Protein AF-A0A258SN80-F1 (afdb_monomer_lite)

Structure (mmCIF, N/CA/C/O backbone):
data_AF-A0A258SN80-F1
#
_entry.id   AF-A0A258SN80-F1
#
loop_
_atom_site.group_PDB
_atom_site.id
_atom_site.type_symbol
_atom_site.label_atom_id
_atom_site.label_alt_id
_atom_site.label_comp_id
_atom_site.label_asym_id
_atom_site.label_entity_id
_atom_site.label_seq_id
_atom_site.pdbx_PDB_ins_code
_atom_site.Cartn_x
_atom_site.Cartn_y
_atom_site.Cartn_z
_atom_site.occupancy
_atom_site.B_iso_or_equiv
_atom_site.auth_seq_id
_atom_site.auth_comp_id
_atom_site.auth_asym_id
_atom_site.auth_atom_id
_atom_site.pdbx_PDB_model_num
ATOM 1 N N . MET A 1 1 ? -8.797 -18.864 33.204 1.00 44.44 1 MET A N 1
ATOM 2 C CA . MET A 1 1 ? -9.137 -18.358 31.858 1.00 44.44 1 MET A CA 1
ATOM 3 C C . MET A 1 1 ? -8.231 -19.082 30.886 1.00 44.44 1 MET A C 1
ATOM 5 O O . MET A 1 1 ? -7.063 -18.730 30.786 1.00 44.44 1 MET A O 1
ATOM 9 N N . ASP A 1 2 ? -8.733 -20.135 30.249 1.00 53.12 2 ASP A N 1
ATOM 10 C CA . ASP A 1 2 ? -7.889 -21.013 29.437 1.00 53.12 2 ASP A CA 1
ATOM 11 C C . ASP A 1 2 ? -7.677 -20.379 28.066 1.00 53.12 2 ASP A C 1
ATOM 13 O O . ASP A 1 2 ? -8.499 -20.482 27.151 1.00 53.12 2 ASP A O 1
ATOM 17 N N . PHE A 1 3 ? -6.572 -19.651 27.946 1.00 57.41 3 PHE A N 1
ATOM 18 C CA . PHE A 1 3 ? -6.143 -19.055 26.694 1.00 57.41 3 PHE A CA 1
ATOM 19 C C . PHE A 1 3 ? -5.568 -20.161 25.802 1.00 57.41 3 PHE A C 1
ATOM 21 O O . PHE A 1 3 ? -4.371 -20.430 25.792 1.00 57.41 3 PHE A O 1
ATOM 28 N N . SER A 1 4 ? -6.434 -20.871 25.078 1.00 77.06 4 SER A N 1
ATOM 29 C CA . SER A 1 4 ? -5.971 -21.909 24.158 1.00 77.06 4 SER A CA 1
ATOM 30 C C . SER A 1 4 ? -5.509 -21.251 22.851 1.00 77.06 4 SER A C 1
ATOM 32 O O . SER A 1 4 ? -6.316 -20.671 22.115 1.00 77.06 4 SER A O 1
ATOM 34 N N . ILE A 1 5 ? -4.217 -21.371 22.551 1.00 76.31 5 ILE A N 1
ATOM 35 C CA . ILE A 1 5 ? -3.583 -20.903 21.307 1.00 76.31 5 ILE A CA 1
ATOM 36 C C . ILE A 1 5 ? -4.343 -21.423 20.074 1.00 76.31 5 ILE A C 1
ATOM 38 O O . ILE A 1 5 ? -4.581 -20.680 19.126 1.00 76.31 5 ILE A O 1
ATOM 42 N N . LEU A 1 6 ? -4.839 -22.663 20.126 1.00 77.00 6 LEU A N 1
ATOM 43 C CA . LEU A 1 6 ? -5.668 -23.276 19.082 1.00 77.00 6 LEU A CA 1
ATOM 44 C C . LEU A 1 6 ? -6.980 -22.526 18.816 1.00 77.00 6 LEU A C 1
ATOM 46 O O . LEU A 1 6 ? -7.372 -22.356 17.666 1.00 77.00 6 LEU A O 1
ATOM 50 N N . ARG A 1 7 ? -7.652 -22.038 19.860 1.00 68.44 7 ARG A N 1
ATOM 51 C CA . ARG A 1 7 ? -8.904 -21.274 19.738 1.00 68.44 7 ARG A CA 1
ATOM 52 C C . ARG A 1 7 ? -8.652 -19.857 19.212 1.00 68.44 7 ARG A C 1
ATOM 54 O O . ARG A 1 7 ? -9.479 -19.354 18.458 1.00 68.44 7 ARG A O 1
ATOM 61 N N . ALA A 1 8 ? -7.499 -19.258 19.524 1.00 67.44 8 ALA A N 1
ATOM 62 C CA . ALA A 1 8 ? -7.056 -17.997 18.924 1.00 67.44 8 ALA A CA 1
ATOM 63 C C . ALA A 1 8 ? -6.710 -18.165 17.429 1.00 67.44 8 ALA A C 1
ATOM 65 O O . ALA A 1 8 ? -7.178 -17.387 16.601 1.00 67.44 8 ALA A O 1
ATOM 66 N N . ILE A 1 9 ? -5.988 -19.230 17.060 1.00 73.00 9 ILE A N 1
ATOM 67 C CA . ILE A 1 9 ? -5.669 -19.565 15.660 1.00 73.00 9 ILE A CA 1
ATOM 68 C C . ILE A 1 9 ? -6.944 -19.877 14.861 1.00 73.00 9 ILE A C 1
ATOM 70 O O . ILE A 1 9 ? -7.121 -19.367 13.756 1.00 73.00 9 ILE A O 1
ATOM 74 N N . ALA A 1 10 ? -7.875 -20.649 15.427 1.00 73.00 10 ALA A N 1
ATOM 75 C CA . ALA A 1 10 ? -9.167 -20.940 14.805 1.00 73.00 10 ALA A CA 1
ATOM 76 C C . ALA A 1 10 ? -10.039 -19.680 14.625 1.00 73.00 10 ALA A C 1
ATOM 78 O O . ALA A 1 10 ? -10.808 -19.596 13.669 1.00 73.00 10 ALA A O 1
ATOM 79 N N . MET A 1 11 ? -9.904 -18.687 15.512 1.00 60.81 11 MET A N 1
ATOM 80 C CA . MET A 1 11 ? -10.542 -17.372 15.375 1.00 60.81 11 MET A CA 1
ATOM 81 C C . MET A 1 11 ? -9.927 -16.546 14.239 1.00 60.81 11 MET A C 1
ATOM 83 O O . MET A 1 11 ? -10.668 -15.996 13.428 1.00 60.81 11 MET A O 1
ATOM 87 N N . VAL A 1 12 ? -8.596 -16.506 14.120 1.00 64.44 12 VAL A N 1
ATOM 88 C CA . VAL A 1 12 ? -7.904 -15.820 13.010 1.00 64.44 12 VAL A CA 1
ATOM 89 C C . VAL A 1 12 ? -8.247 -16.467 11.664 1.00 64.44 12 VAL A C 1
ATOM 91 O O . VAL A 1 12 ? -8.517 -15.775 10.687 1.00 64.44 12 VAL A O 1
ATOM 94 N N . LEU A 1 13 ? -8.346 -17.798 11.620 1.00 66.31 13 LEU A N 1
ATOM 95 C CA . LEU A 1 13 ? -8.818 -18.525 10.439 1.00 66.31 13 LEU A CA 1
ATOM 96 C C . LEU A 1 13 ? -10.283 -18.234 10.105 1.00 66.31 13 LEU A C 1
ATOM 98 O O . LEU A 1 13 ? -10.692 -18.448 8.974 1.00 66.31 13 LEU A O 1
ATOM 102 N N . ARG A 1 14 ? -11.091 -17.726 11.039 1.00 68.75 14 ARG A N 1
ATOM 103 C CA . ARG A 1 14 ? -12.511 -17.424 10.810 1.00 68.75 14 ARG A CA 1
ATOM 104 C C . ARG A 1 14 ? -12.735 -16.111 10.050 1.00 68.75 14 ARG A C 1
ATOM 106 O O . ARG A 1 14 ? -13.808 -15.945 9.470 1.00 68.75 14 ARG A O 1
ATOM 113 N N . THR A 1 15 ? -11.730 -15.232 9.987 1.00 69.06 15 THR A N 1
ATOM 114 C CA . THR A 1 15 ? -11.707 -14.009 9.157 1.00 69.06 15 THR A CA 1
ATOM 115 C C . THR A 1 15 ? -10.895 -14.185 7.863 1.00 69.06 15 THR A C 1
ATOM 117 O O . THR A 1 15 ? -10.567 -13.208 7.181 1.00 69.06 15 THR A O 1
ATOM 120 N N . TRP A 1 16 ? -10.648 -15.441 7.458 1.00 76.69 16 TRP A N 1
ATOM 121 C CA . TRP A 1 16 ? -10.005 -15.803 6.188 1.00 76.69 16 TRP A CA 1
ATOM 122 C C . TRP A 1 16 ? -10.539 -15.090 4.930 1.00 76.69 16 TRP A C 1
ATOM 124 O O . TRP A 1 16 ? -9.717 -14.845 4.044 1.00 76.69 16 TRP A O 1
ATOM 134 N N . PRO A 1 17 ? -11.828 -14.691 4.799 1.00 80.75 17 PRO A N 1
ATOM 135 C CA . PRO A 1 17 ? -12.295 -14.031 3.580 1.00 80.75 17 PRO A CA 1
ATOM 136 C C . PRO A 1 17 ? -11.594 -12.687 3.342 1.00 80.75 17 PRO A C 1
ATOM 138 O O . PRO A 1 17 ? -11.243 -12.364 2.210 1.00 80.75 17 PRO A O 1
ATOM 141 N N . PHE A 1 18 ? -11.306 -11.927 4.404 1.00 79.06 18 PHE A N 1
ATOM 142 C CA . PHE A 1 18 ? -10.562 -10.668 4.295 1.00 79.06 18 PHE A CA 1
ATOM 143 C C . PHE A 1 18 ? -9.082 -10.896 3.971 1.00 79.06 18 PHE A C 1
ATOM 145 O O . PHE A 1 18 ? -8.482 -10.112 3.230 1.00 79.06 18 PHE A O 1
ATOM 152 N N . LEU A 1 19 ? -8.494 -11.984 4.481 1.00 82.75 19 LEU A N 1
ATOM 153 C CA . LEU A 1 19 ? -7.139 -12.388 4.108 1.00 82.75 19 LEU A CA 1
ATOM 154 C C . LEU A 1 19 ? -7.070 -12.745 2.618 1.00 82.75 19 LEU A C 1
ATOM 156 O O . LEU A 1 19 ? -6.158 -12.291 1.927 1.00 82.75 19 LEU A O 1
ATOM 160 N N . LEU A 1 20 ? -8.059 -13.481 2.103 1.00 86.69 20 LEU A N 1
ATOM 161 C CA . LEU A 1 20 ? -8.144 -13.798 0.680 1.00 86.69 20 LEU A CA 1
ATOM 162 C C . LEU A 1 20 ? -8.352 -12.570 -0.193 1.00 86.69 20 LEU A C 1
ATOM 164 O O . LEU A 1 20 ? -7.706 -12.479 -1.227 1.00 86.69 20 LEU A O 1
ATOM 168 N N . LEU A 1 21 ? -9.188 -11.610 0.209 1.00 87.62 21 LEU A N 1
ATOM 169 C CA . LEU A 1 21 ? -9.320 -10.353 -0.535 1.00 87.62 21 LEU A CA 1
ATOM 170 C C . LEU A 1 21 ? -7.987 -9.614 -0.639 1.00 87.62 21 LEU A C 1
ATOM 172 O O . LEU A 1 21 ? -7.630 -9.112 -1.704 1.00 87.62 21 LEU A O 1
ATOM 176 N N . ARG A 1 22 ? -7.219 -9.578 0.453 1.00 88.69 22 ARG A N 1
ATOM 177 C CA . ARG A 1 22 ? -5.891 -8.959 0.456 1.00 88.69 22 ARG A CA 1
ATOM 178 C C . ARG A 1 22 ? -4.902 -9.723 -0.428 1.00 88.69 22 ARG A C 1
ATOM 180 O O . ARG A 1 22 ? -4.103 -9.097 -1.127 1.00 88.69 22 ARG A O 1
ATOM 187 N N . LEU A 1 23 ? -4.956 -11.054 -0.414 1.00 90.69 23 LEU A N 1
ATOM 188 C CA . LEU A 1 23 ? -4.144 -11.905 -1.286 1.00 90.69 23 LEU A CA 1
ATOM 189 C C . LEU A 1 23 ? -4.520 -11.719 -2.759 1.00 90.69 23 LEU A C 1
ATOM 191 O O . LEU A 1 23 ? -3.634 -11.515 -3.580 1.00 90.69 23 LEU A O 1
ATOM 195 N N . ALA A 1 24 ? -5.812 -11.698 -3.083 1.00 92.19 24 ALA A N 1
ATOM 196 C CA . ALA A 1 24 ? -6.321 -11.462 -4.429 1.00 92.19 24 ALA A CA 1
ATOM 197 C C . ALA A 1 24 ? -5.900 -10.085 -4.957 1.00 92.19 24 ALA A C 1
ATOM 199 O O . ALA A 1 24 ? -5.413 -9.984 -6.079 1.00 92.19 24 ALA A O 1
ATOM 200 N N . LEU A 1 25 ? -5.997 -9.036 -4.131 1.00 92.81 25 LEU A N 1
ATOM 201 C CA . LEU A 1 25 ? -5.497 -7.706 -4.483 1.00 92.81 25 LEU A CA 1
ATOM 202 C C . LEU A 1 25 ? -3.985 -7.724 -4.753 1.00 92.81 25 LEU A C 1
ATOM 204 O O . LEU A 1 25 ? -3.517 -7.126 -5.715 1.00 92.81 25 LEU A O 1
ATOM 208 N N . SER A 1 26 ? -3.217 -8.438 -3.929 1.00 90.88 26 SER A N 1
ATOM 209 C CA . SER A 1 26 ? -1.764 -8.550 -4.109 1.00 90.88 26 SER A CA 1
ATOM 210 C C . SER A 1 26 ? -1.405 -9.326 -5.382 1.00 90.88 26 SER A C 1
ATOM 212 O O . SER A 1 26 ? -0.495 -8.929 -6.107 1.00 90.88 26 SER A O 1
ATOM 214 N N . ALA A 1 27 ? -2.155 -10.383 -5.698 1.00 94.69 27 ALA A N 1
ATOM 215 C CA . ALA A 1 27 ? -2.013 -11.129 -6.942 1.00 94.69 27 ALA A CA 1
ATOM 216 C C . ALA A 1 27 ? -2.377 -10.269 -8.162 1.00 94.69 27 ALA A C 1
ATOM 218 O O . ALA A 1 27 ? -1.649 -10.273 -9.149 1.00 94.69 27 ALA A O 1
ATOM 219 N N . MET A 1 28 ? -3.445 -9.473 -8.079 1.00 94.69 28 MET A N 1
ATOM 220 C CA . MET A 1 28 ? -3.846 -8.539 -9.136 1.00 94.69 28 MET A CA 1
ATOM 221 C C . MET A 1 28 ? -2.751 -7.507 -9.429 1.00 94.69 28 MET A C 1
ATOM 223 O O . MET A 1 28 ? -2.437 -7.263 -10.593 1.00 94.69 28 MET A O 1
ATOM 227 N N . VAL A 1 29 ? -2.127 -6.949 -8.387 1.00 94.94 29 VAL A N 1
ATOM 228 C CA . VAL A 1 29 ? -0.982 -6.038 -8.538 1.00 94.94 29 VAL A CA 1
ATOM 229 C C . VAL A 1 29 ? 0.142 -6.741 -9.303 1.00 94.94 29 VAL A C 1
ATOM 231 O O . VAL A 1 29 ? 0.641 -6.209 -10.290 1.00 94.94 29 VAL A O 1
ATOM 234 N N . MET A 1 30 ? 0.504 -7.963 -8.910 1.00 95.44 30 MET A N 1
ATOM 235 C CA . MET A 1 30 ? 1.549 -8.735 -9.590 1.00 95.44 30 MET A CA 1
ATOM 236 C C . MET A 1 30 ? 1.223 -8.987 -11.072 1.00 95.44 30 MET A C 1
ATOM 238 O O . MET A 1 30 ? 2.062 -8.736 -11.935 1.00 95.44 30 MET A O 1
ATOM 242 N N . VAL A 1 31 ? -0.002 -9.424 -11.379 1.00 97.31 31 VAL A N 1
ATOM 243 C CA . VAL A 1 31 ? -0.456 -9.667 -12.759 1.00 97.31 31 VAL A CA 1
ATOM 244 C C . VAL A 1 31 ? -0.399 -8.387 -13.591 1.00 97.31 31 VAL A C 1
ATOM 246 O O . VAL A 1 31 ? 0.046 -8.419 -14.735 1.00 97.31 31 VAL A O 1
ATOM 249 N N . SER A 1 32 ? -0.786 -7.245 -13.021 1.00 96.75 32 SER A N 1
ATOM 250 C CA . SER A 1 32 ? -0.741 -5.969 -13.737 1.00 96.75 32 SER A CA 1
ATOM 251 C C . SER A 1 32 ? 0.681 -5.521 -14.088 1.00 96.75 32 SER A C 1
ATOM 253 O O . SER A 1 32 ? 0.882 -4.949 -15.155 1.00 96.75 32 SER A O 1
ATOM 255 N N . TYR A 1 33 ? 1.679 -5.829 -13.249 1.00 97.06 33 TYR A N 1
ATOM 256 C CA . TYR A 1 33 ? 3.084 -5.568 -13.570 1.00 97.06 33 TYR A CA 1
ATOM 257 C C . TYR A 1 33 ? 3.562 -6.430 -14.732 1.00 97.06 33 TYR A C 1
ATOM 259 O O . TYR A 1 33 ? 4.171 -5.906 -15.662 1.00 97.06 33 TYR A O 1
ATOM 267 N N . ALA A 1 34 ? 3.251 -7.729 -14.708 1.00 97.38 34 ALA A N 1
ATOM 268 C CA . ALA A 1 34 ? 3.578 -8.626 -15.812 1.00 97.38 34 ALA A CA 1
ATOM 269 C C . ALA A 1 34 ? 2.922 -8.159 -17.120 1.00 97.38 34 ALA A C 1
ATOM 271 O O . ALA A 1 34 ? 3.573 -8.130 -18.162 1.00 97.38 34 ALA A O 1
ATOM 272 N N . PHE A 1 35 ? 1.661 -7.724 -17.044 1.00 97.94 35 PHE A N 1
ATOM 273 C CA . PHE A 1 35 ? 0.941 -7.160 -18.179 1.00 97.94 35 PHE A CA 1
ATOM 274 C C . PHE A 1 35 ? 1.614 -5.891 -18.709 1.00 97.94 35 PHE A C 1
ATOM 276 O O . PHE A 1 35 ? 1.950 -5.850 -19.886 1.00 97.94 35 PHE A O 1
ATOM 283 N N . GLY A 1 36 ? 1.881 -4.895 -17.856 1.00 97.94 36 GLY A N 1
ATOM 284 C CA . GLY A 1 36 ? 2.499 -3.635 -18.278 1.00 97.94 36 GLY A CA 1
ATOM 285 C C . GLY A 1 36 ? 3.881 -3.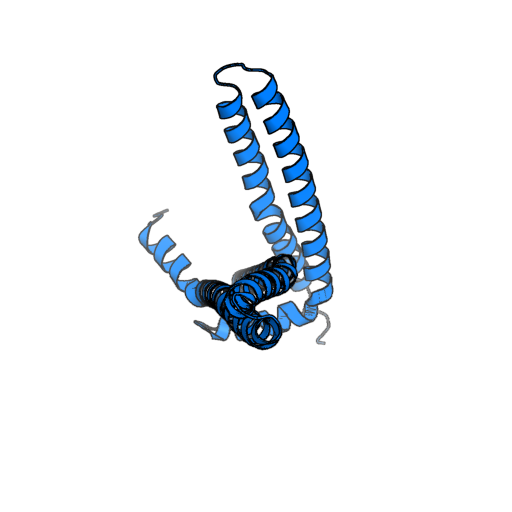819 -18.893 1.00 97.94 36 GLY A C 1
ATOM 286 O O . GLY A 1 36 ? 4.159 -3.248 -19.947 1.00 97.94 36 GLY A O 1
ATOM 287 N N . ILE A 1 37 ? 4.722 -4.659 -18.282 1.00 98.06 37 ILE A N 1
ATOM 288 C CA . ILE A 1 37 ? 6.033 -5.025 -18.836 1.00 98.06 37 ILE A CA 1
ATOM 289 C C . ILE A 1 37 ? 5.858 -5.693 -20.200 1.00 98.06 37 ILE A C 1
ATOM 291 O O . ILE A 1 37 ? 6.507 -5.284 -21.156 1.00 98.06 37 ILE A O 1
ATOM 295 N N . GLY A 1 38 ? 4.975 -6.691 -20.307 1.00 97.56 38 GLY A N 1
ATOM 296 C CA . GLY A 1 38 ? 4.761 -7.442 -21.543 1.00 97.56 38 GLY A CA 1
ATOM 297 C C . GLY A 1 38 ? 4.236 -6.574 -22.685 1.00 97.56 38 GLY A C 1
ATOM 298 O O . GLY A 1 38 ? 4.800 -6.583 -23.778 1.00 97.56 38 GLY A O 1
ATOM 299 N N . THR A 1 39 ? 3.198 -5.771 -22.436 1.00 97.88 39 THR A N 1
ATOM 300 C CA . THR A 1 39 ? 2.648 -4.855 -23.446 1.00 97.88 39 THR A CA 1
ATOM 301 C C . THR A 1 39 ? 3.634 -3.756 -23.811 1.00 97.88 39 THR A C 1
ATOM 303 O O . THR A 1 39 ? 3.771 -3.422 -24.984 1.00 97.88 39 THR A O 1
ATOM 306 N N . GLY A 1 40 ? 4.350 -3.214 -22.822 1.00 97.94 40 GLY A N 1
ATOM 307 C CA . GLY A 1 40 ? 5.374 -2.203 -23.045 1.00 97.94 40 GLY A CA 1
ATOM 308 C C . GLY A 1 40 ? 6.510 -2.742 -23.909 1.00 97.94 40 GLY A C 1
ATOM 309 O O . GLY A 1 40 ? 6.874 -2.113 -24.899 1.00 97.94 40 GLY A O 1
ATOM 310 N N . ALA A 1 41 ? 7.015 -3.935 -23.590 1.00 97.81 41 ALA A N 1
ATOM 311 C CA . ALA A 1 41 ? 8.050 -4.608 -24.366 1.00 97.81 41 ALA A CA 1
ATOM 312 C C . ALA A 1 41 ? 7.597 -4.882 -25.803 1.00 97.81 41 ALA A C 1
ATOM 314 O O . ALA A 1 41 ? 8.338 -4.597 -26.737 1.00 97.81 41 ALA A O 1
ATOM 315 N N . GLY A 1 42 ? 6.371 -5.383 -25.990 1.00 97.19 42 GLY A N 1
ATOM 316 C CA . GLY A 1 42 ? 5.824 -5.673 -27.317 1.00 97.19 42 GLY A CA 1
ATOM 317 C C . GLY A 1 42 ? 5.690 -4.426 -28.195 1.00 97.19 42 GLY A C 1
ATOM 318 O O . GLY A 1 42 ? 6.108 -4.438 -29.352 1.00 97.19 42 GLY A O 1
ATOM 319 N N . LEU A 1 43 ? 5.169 -3.326 -27.640 1.00 97.12 43 LEU A N 1
ATOM 320 C CA . LEU A 1 43 ? 5.082 -2.048 -28.357 1.00 97.12 43 LEU A CA 1
ATOM 321 C C . LEU A 1 43 ? 6.469 -1.476 -28.663 1.00 97.12 43 LEU A C 1
ATOM 323 O O . LEU A 1 43 ? 6.720 -1.013 -29.774 1.00 97.12 43 LEU A O 1
ATOM 327 N N . GLY A 1 44 ? 7.375 -1.534 -27.688 1.00 96.81 44 GLY A N 1
ATOM 328 C CA . GLY A 1 44 ? 8.746 -1.066 -27.833 1.00 96.81 44 GLY A CA 1
ATOM 329 C C . GLY A 1 44 ? 9.524 -1.837 -28.895 1.00 96.81 44 GLY A C 1
ATOM 330 O O . GLY A 1 44 ? 10.223 -1.223 -29.694 1.00 96.81 44 GLY A O 1
ATOM 331 N N . TRP A 1 45 ? 9.354 -3.159 -28.954 1.00 96.25 45 TRP A N 1
ATOM 332 C CA . TRP A 1 45 ? 9.929 -4.006 -29.998 1.00 96.25 45 TRP A CA 1
ATOM 333 C C . TRP A 1 45 ? 9.430 -3.588 -31.389 1.00 96.25 45 TRP A C 1
ATOM 335 O O . TRP A 1 45 ? 10.235 -3.349 -32.287 1.00 96.25 45 TRP A O 1
ATOM 345 N N . GLY A 1 46 ? 8.112 -3.397 -31.541 1.00 94.69 46 GLY A N 1
ATOM 346 C CA . GLY A 1 46 ? 7.504 -2.997 -32.814 1.00 94.69 46 GLY A CA 1
ATOM 347 C C . GLY A 1 46 ? 7.945 -1.615 -33.310 1.00 94.69 46 GLY A C 1
ATOM 348 O O . GLY A 1 46 ? 8.198 -1.441 -34.498 1.00 94.69 46 GLY A O 1
ATOM 349 N N . ILE A 1 47 ? 8.079 -0.634 -32.411 1.00 94.56 47 ILE A N 1
ATOM 350 C CA . ILE A 1 47 ? 8.591 0.706 -32.756 1.00 94.56 47 ILE A CA 1
ATOM 351 C C . ILE A 1 47 ? 10.101 0.655 -33.029 1.00 94.56 47 ILE A C 1
ATOM 353 O O . ILE A 1 47 ? 10.593 1.302 -33.951 1.00 94.56 47 ILE A O 1
ATOM 357 N N . GLY A 1 48 ? 10.840 -0.124 -32.239 1.00 92.75 48 GLY A N 1
ATOM 358 C CA . GLY A 1 48 ? 12.288 -0.276 -32.342 1.00 92.75 48 GLY A CA 1
ATOM 359 C C . GLY A 1 48 ? 12.755 -0.884 -33.664 1.00 92.75 48 GLY A C 1
ATOM 360 O O . GLY A 1 48 ? 13.803 -0.492 -34.175 1.00 92.75 48 GLY A O 1
ATOM 361 N N . GLY A 1 49 ? 11.951 -1.760 -34.275 1.00 92.81 49 GLY A N 1
ATOM 362 C CA . GLY A 1 49 ? 12.222 -2.335 -35.600 1.00 92.81 49 GLY A CA 1
ATOM 363 C C . GLY A 1 49 ? 12.334 -1.314 -36.739 1.00 92.81 49 GLY A C 1
ATOM 364 O O . GLY A 1 49 ? 12.852 -1.635 -37.805 1.00 92.81 49 GLY A O 1
ATOM 365 N N . LEU A 1 50 ? 11.922 -0.061 -36.514 1.00 92.69 50 LEU A N 1
ATOM 366 C CA . LEU A 1 50 ? 12.123 1.039 -37.461 1.00 92.69 50 LEU A CA 1
ATOM 367 C C . LEU A 1 50 ? 13.583 1.528 -37.522 1.00 92.69 50 LEU A C 1
ATOM 369 O O . LEU A 1 50 ? 13.938 2.239 -38.461 1.00 92.69 50 LEU A O 1
ATOM 373 N N . TRP A 1 51 ? 14.432 1.144 -36.558 1.00 90.06 51 TRP A N 1
ATOM 374 C CA . TRP A 1 51 ? 15.854 1.510 -36.488 1.00 90.06 51 TRP A CA 1
ATOM 375 C C . TRP A 1 51 ? 16.785 0.279 -36.420 1.00 90.06 51 TRP A C 1
ATOM 377 O O . TRP A 1 51 ? 17.326 -0.048 -35.362 1.00 90.06 51 TRP A O 1
ATOM 387 N N . PRO A 1 52 ? 17.021 -0.420 -37.545 1.00 85.88 52 PRO A N 1
ATOM 388 C CA . PRO A 1 52 ? 17.996 -1.510 -37.608 1.00 85.88 52 PRO A CA 1
ATOM 389 C C . PRO A 1 52 ? 19.441 -1.029 -37.353 1.00 85.88 52 PRO A C 1
ATOM 391 O O . PRO A 1 52 ? 19.750 0.134 -37.632 1.00 85.88 52 PRO A O 1
ATOM 394 N N . PRO A 1 53 ? 20.361 -1.906 -36.901 1.00 83.06 53 PRO A N 1
ATOM 395 C CA . PRO A 1 53 ? 20.184 -3.352 -36.705 1.00 83.06 53 PRO A CA 1
ATOM 396 C C . PRO A 1 53 ? 19.660 -3.771 -35.316 1.00 83.06 53 PRO A C 1
ATOM 398 O O . PRO A 1 53 ? 18.971 -4.780 -35.234 1.00 83.06 53 PRO A O 1
ATOM 401 N N . ASP A 1 54 ? 19.904 -2.995 -34.253 1.00 86.88 54 ASP A N 1
ATOM 402 C CA . ASP A 1 54 ? 19.613 -3.409 -32.861 1.00 86.88 54 ASP A CA 1
ATOM 403 C C . ASP A 1 54 ? 18.386 -2.716 -32.231 1.00 86.88 54 ASP A C 1
ATOM 405 O O . ASP A 1 54 ? 18.095 -2.889 -31.040 1.00 86.88 54 ASP A O 1
ATOM 409 N N . GLY A 1 55 ? 17.654 -1.909 -33.005 1.00 90.81 55 GLY A N 1
ATOM 410 C CA . GLY A 1 55 ? 16.555 -1.089 -32.496 1.00 90.81 55 GLY A CA 1
ATOM 411 C C . GLY A 1 55 ? 15.421 -1.893 -31.867 1.00 90.81 55 GLY A C 1
ATOM 412 O O . GLY A 1 55 ? 14.828 -1.432 -30.898 1.00 90.81 55 GLY A O 1
ATOM 413 N N . GLU A 1 56 ? 15.162 -3.114 -32.335 1.00 93.25 56 GLU A N 1
ATOM 414 C CA . GLU A 1 56 ? 14.148 -4.015 -31.772 1.00 93.25 56 GLU A CA 1
ATOM 415 C C . GLU A 1 56 ? 14.407 -4.358 -30.300 1.00 93.25 56 GLU A C 1
ATOM 417 O O . GLU A 1 56 ? 13.518 -4.227 -29.456 1.00 93.25 56 GLU A O 1
ATOM 422 N N . ALA A 1 57 ? 15.632 -4.780 -29.975 1.00 93.81 57 ALA A N 1
ATOM 423 C CA . ALA A 1 57 ? 15.998 -5.190 -28.623 1.00 93.81 57 ALA A CA 1
ATOM 424 C C . ALA A 1 57 ? 16.025 -3.989 -27.667 1.00 93.81 57 ALA A C 1
ATOM 426 O O . ALA A 1 57 ? 15.500 -4.056 -26.552 1.00 93.81 57 ALA A O 1
ATOM 427 N N . ILE A 1 58 ? 16.592 -2.868 -28.123 1.00 94.94 58 ILE A N 1
ATOM 428 C CA . ILE A 1 58 ? 16.648 -1.619 -27.354 1.00 94.94 58 ILE A CA 1
ATOM 429 C C . ILE A 1 58 ? 15.234 -1.068 -27.137 1.00 94.94 58 ILE A C 1
ATOM 431 O O . ILE A 1 58 ? 14.870 -0.697 -26.019 1.00 94.94 58 ILE A O 1
ATOM 435 N N . GLY A 1 59 ? 14.413 -1.064 -28.186 1.00 96.50 59 GLY A N 1
ATOM 436 C CA . GLY A 1 59 ? 13.022 -0.640 -28.142 1.00 96.50 59 GLY A CA 1
ATOM 437 C C . GLY A 1 59 ? 12.207 -1.484 -27.169 1.00 96.50 59 GLY A C 1
ATOM 438 O O . GLY A 1 59 ? 11.513 -0.926 -26.320 1.00 96.50 59 GLY A O 1
ATOM 439 N N . ALA A 1 60 ? 12.344 -2.813 -27.213 1.00 97.06 60 ALA A N 1
ATOM 440 C CA . ALA A 1 60 ? 11.682 -3.720 -26.278 1.00 97.06 60 ALA A CA 1
ATOM 441 C C . ALA A 1 60 ? 12.065 -3.430 -24.820 1.00 97.06 60 ALA A C 1
ATOM 443 O O . ALA A 1 60 ? 11.195 -3.390 -23.951 1.00 97.06 60 ALA A O 1
ATOM 444 N N . LEU A 1 61 ? 13.347 -3.178 -24.541 1.00 97.06 61 LEU A N 1
ATOM 445 C CA . LEU A 1 61 ? 13.820 -2.869 -23.191 1.00 97.06 61 LEU A CA 1
ATOM 446 C C . LEU A 1 61 ? 13.243 -1.545 -22.669 1.00 97.06 61 LEU A C 1
ATOM 448 O O . LEU A 1 61 ? 12.728 -1.487 -21.550 1.00 97.06 61 LEU A O 1
ATOM 452 N N . ILE A 1 62 ? 13.295 -0.487 -23.484 1.00 96.75 62 ILE A N 1
ATOM 453 C CA . ILE A 1 62 ? 12.747 0.829 -23.126 1.00 96.75 62 ILE A CA 1
ATOM 454 C C . ILE A 1 62 ? 11.233 0.734 -22.934 1.00 96.75 62 ILE A C 1
ATOM 456 O O . ILE A 1 62 ? 10.694 1.251 -21.955 1.00 96.75 62 ILE A O 1
ATOM 460 N N . GLY A 1 63 ? 10.548 0.029 -23.833 1.00 97.88 63 GLY A N 1
ATOM 461 C CA . GLY A 1 63 ? 9.117 -0.214 -23.750 1.00 97.88 63 GLY A CA 1
ATOM 462 C C . GLY A 1 63 ? 8.730 -0.983 -22.486 1.00 97.88 63 GLY A C 1
ATOM 463 O O . GLY A 1 63 ? 7.805 -0.578 -21.784 1.00 97.88 63 GLY A O 1
ATOM 464 N N . ALA A 1 64 ? 9.465 -2.044 -22.140 1.00 98.12 64 ALA A N 1
ATOM 465 C CA . ALA A 1 64 ? 9.268 -2.813 -20.911 1.00 98.12 64 ALA A CA 1
ATOM 466 C C . ALA A 1 64 ? 9.414 -1.933 -19.663 1.00 98.12 64 ALA A C 1
ATOM 468 O O . ALA A 1 64 ? 8.580 -1.983 -18.757 1.00 98.12 64 ALA A O 1
ATOM 469 N N . PHE A 1 65 ? 10.453 -1.096 -19.633 1.00 98.25 65 PHE A N 1
ATOM 470 C CA . PHE A 1 65 ? 10.706 -0.172 -18.533 1.00 98.25 65 PHE A CA 1
ATOM 471 C C . PHE A 1 65 ? 9.611 0.895 -18.414 1.00 98.25 65 PHE A C 1
ATOM 473 O O . PHE A 1 65 ? 9.111 1.150 -17.318 1.00 98.25 65 PHE A O 1
ATOM 480 N N . ALA A 1 66 ? 9.175 1.480 -19.532 1.00 97.94 66 ALA A N 1
ATOM 481 C CA . ALA A 1 66 ? 8.070 2.435 -19.555 1.00 97.94 66 ALA A CA 1
ATOM 482 C C . ALA A 1 66 ? 6.746 1.790 -19.100 1.00 97.94 66 ALA A C 1
ATOM 484 O O . ALA A 1 66 ? 5.996 2.375 -18.311 1.00 97.94 66 ALA A O 1
ATOM 485 N N . GLY A 1 67 ? 6.480 0.557 -19.535 1.00 97.69 67 GLY A N 1
ATOM 486 C CA . GLY A 1 67 ? 5.336 -0.247 -19.104 1.00 97.69 67 GLY A CA 1
ATOM 487 C C . GLY A 1 67 ? 5.360 -0.570 -17.607 1.00 97.69 67 GLY A C 1
ATOM 488 O O . GLY A 1 67 ? 4.355 -0.420 -16.916 1.00 97.69 67 GLY A O 1
ATOM 489 N N . PHE A 1 68 ? 6.524 -0.932 -17.065 1.00 97.94 68 PHE A N 1
ATOM 490 C CA . PHE A 1 68 ? 6.705 -1.112 -15.624 1.00 97.94 68 PHE A CA 1
ATOM 491 C C . PHE A 1 68 ? 6.448 0.186 -14.853 1.00 97.94 68 PHE A C 1
ATOM 493 O O . PHE A 1 68 ? 5.661 0.191 -13.909 1.00 97.94 68 PHE A O 1
ATOM 500 N N . CYS A 1 69 ? 7.083 1.289 -15.257 1.00 97.62 69 CYS A N 1
ATOM 501 C CA . CYS A 1 69 ? 6.987 2.577 -14.571 1.00 97.62 69 CYS A CA 1
ATOM 502 C C . CYS A 1 69 ? 5.561 3.140 -14.577 1.00 97.62 69 CYS A C 1
ATOM 504 O O . CYS A 1 69 ? 5.111 3.677 -13.566 1.00 97.62 69 CYS A O 1
ATOM 506 N N . SER A 1 70 ? 4.828 2.989 -15.682 1.00 96.50 70 SER A N 1
ATOM 507 C CA . SER A 1 70 ? 3.428 3.423 -15.774 1.00 96.50 70 SER A CA 1
ATOM 508 C C . SER A 1 70 ? 2.520 2.641 -14.819 1.00 96.50 70 SER A C 1
ATOM 510 O O . SER A 1 70 ? 1.767 3.250 -14.057 1.00 96.50 70 SER A O 1
ATOM 512 N N . ILE A 1 71 ? 2.644 1.311 -14.770 1.00 97.56 71 ILE A N 1
ATOM 513 C CA . ILE A 1 71 ? 1.927 0.479 -13.791 1.00 97.56 71 ILE A CA 1
ATOM 514 C C . ILE A 1 71 ? 2.361 0.809 -12.356 1.00 97.56 71 ILE A C 1
ATOM 516 O O . ILE A 1 71 ? 1.509 0.936 -11.472 1.00 97.56 71 ILE A O 1
ATOM 520 N N . ALA A 1 72 ? 3.661 1.003 -12.116 1.00 96.38 72 ALA A N 1
ATOM 521 C CA . ALA A 1 72 ? 4.199 1.354 -10.805 1.00 96.38 72 ALA A CA 1
ATOM 522 C C . ALA A 1 72 ? 3.618 2.668 -10.279 1.00 96.38 72 ALA A C 1
ATOM 524 O O . ALA A 1 72 ? 3.212 2.734 -9.119 1.00 96.38 72 ALA A O 1
ATOM 525 N N . LEU A 1 73 ? 3.526 3.689 -11.135 1.00 95.56 73 LEU A N 1
ATOM 526 C CA . LEU A 1 73 ? 2.977 4.995 -10.782 1.00 95.56 73 LEU A CA 1
ATOM 527 C C . LEU A 1 73 ? 1.523 4.887 -10.308 1.00 95.56 73 LEU A C 1
ATOM 529 O O . LEU A 1 73 ? 1.163 5.474 -9.288 1.00 95.56 73 LEU A O 1
ATOM 533 N N . VAL A 1 74 ? 0.701 4.104 -11.011 1.00 94.94 74 VAL A N 1
ATOM 534 C CA . VAL A 1 74 ? -0.705 3.884 -10.639 1.00 94.94 74 VAL A CA 1
ATOM 535 C C . VAL A 1 74 ? -0.800 3.119 -9.318 1.00 94.94 74 VAL A C 1
ATOM 537 O O . VAL A 1 74 ? -1.489 3.546 -8.386 1.00 94.94 74 VAL A O 1
ATOM 540 N N . TRP A 1 75 ? -0.087 1.996 -9.198 1.00 95.50 75 TRP A N 1
ATOM 541 C CA . TRP A 1 75 ? -0.195 1.138 -8.019 1.00 95.50 75 TRP A CA 1
ATOM 542 C C . TRP A 1 75 ? 0.460 1.698 -6.766 1.00 95.50 75 TRP A C 1
ATOM 544 O O . TRP A 1 75 ? 0.043 1.305 -5.676 1.00 95.50 75 TRP A O 1
ATOM 554 N N . ALA A 1 76 ? 1.424 2.612 -6.887 1.00 92.06 76 ALA A N 1
ATOM 555 C CA . ALA A 1 76 ? 2.049 3.272 -5.744 1.00 92.06 76 ALA A CA 1
ATOM 556 C C . ALA A 1 76 ? 1.005 3.917 -4.817 1.00 92.06 76 ALA A C 1
ATOM 558 O O . ALA A 1 76 ? 1.095 3.774 -3.600 1.00 92.06 76 ALA A O 1
ATOM 559 N N . TRP A 1 77 ? -0.026 4.542 -5.390 1.00 89.50 77 TRP A N 1
ATOM 560 C CA . TRP A 1 77 ? -1.097 5.197 -4.635 1.00 89.50 77 TRP A CA 1
ATOM 561 C C . TRP A 1 77 ? -2.325 4.299 -4.485 1.00 89.50 77 TRP A C 1
ATOM 563 O O . TRP A 1 77 ? -2.858 4.136 -3.384 1.00 89.50 77 TRP A O 1
ATOM 573 N N . LEU A 1 78 ? -2.747 3.651 -5.578 1.00 93.31 78 LEU A N 1
ATOM 574 C CA . LEU A 1 78 ? -3.976 2.860 -5.600 1.00 93.31 78 LEU A CA 1
ATOM 575 C C . LEU A 1 78 ? -3.917 1.675 -4.631 1.00 93.31 78 LEU A C 1
ATOM 577 O O . LEU A 1 78 ? -4.888 1.401 -3.927 1.00 93.31 78 LEU A O 1
ATOM 581 N N . ARG A 1 79 ? -2.770 0.988 -4.538 1.00 93.81 79 ARG A N 1
ATOM 582 C CA . ARG A 1 79 ? -2.607 -0.156 -3.629 1.00 93.81 79 ARG A CA 1
ATOM 583 C C . ARG A 1 79 ? -2.803 0.256 -2.176 1.00 93.81 79 ARG A C 1
ATOM 585 O O . ARG A 1 79 ? -3.454 -0.466 -1.425 1.00 93.81 79 ARG A O 1
ATOM 592 N N . VAL A 1 80 ? -2.213 1.383 -1.783 1.00 90.06 80 VAL A N 1
ATOM 593 C CA . VAL A 1 80 ? -2.254 1.876 -0.402 1.00 90.06 80 VAL A CA 1
ATOM 594 C C . VAL A 1 80 ? -3.702 2.169 -0.012 1.00 90.06 80 VAL A C 1
ATOM 596 O O . VAL A 1 80 ? -4.173 1.683 1.016 1.00 90.06 80 VAL A O 1
ATOM 599 N N . TYR A 1 81 ? -4.436 2.843 -0.898 1.00 89.62 81 TYR A N 1
ATOM 600 C CA . TYR A 1 81 ? -5.845 3.151 -0.693 1.00 89.62 81 TYR A CA 1
ATOM 601 C C . TYR A 1 81 ? -6.743 1.902 -0.653 1.00 89.62 81 TYR A C 1
ATOM 603 O O . TYR A 1 81 ? -7.536 1.733 0.273 1.00 89.62 81 TYR A O 1
ATOM 611 N N . LEU A 1 82 ? -6.593 0.975 -1.607 1.00 90.38 82 LEU A N 1
ATOM 612 C CA . LEU A 1 82 ? -7.406 -0.247 -1.655 1.00 90.38 82 LEU A CA 1
ATOM 613 C C . LEU A 1 82 ? -7.178 -1.143 -0.432 1.00 90.38 82 LEU A C 1
ATOM 615 O O . LEU A 1 82 ? -8.131 -1.687 0.126 1.00 90.38 82 LEU A O 1
ATOM 619 N N . VAL A 1 83 ? -5.929 -1.281 0.023 1.00 89.31 83 VAL A N 1
ATOM 620 C CA . VAL A 1 83 ? -5.620 -2.032 1.249 1.00 89.31 83 VAL A CA 1
ATOM 621 C C . VAL A 1 83 ? -6.255 -1.369 2.472 1.00 89.31 83 VAL A C 1
ATOM 623 O O . VAL A 1 83 ? -6.732 -2.084 3.357 1.00 89.31 83 VAL A O 1
ATOM 626 N N . TYR A 1 84 ? -6.300 -0.036 2.518 1.00 89.00 84 TYR A N 1
ATOM 627 C CA . TYR A 1 84 ? -6.958 0.700 3.595 1.00 89.00 84 TYR A CA 1
ATOM 628 C C . TYR A 1 84 ? -8.479 0.504 3.589 1.00 89.00 84 TYR A C 1
ATOM 630 O O . TYR A 1 84 ? -9.051 0.167 4.621 1.00 89.00 84 TYR A O 1
ATOM 638 N N . LEU A 1 85 ? -9.136 0.593 2.427 1.00 87.56 85 LEU A N 1
ATOM 639 C CA . LEU A 1 85 ? -10.571 0.305 2.306 1.00 87.56 85 LEU A CA 1
ATOM 640 C C . LEU A 1 85 ? -10.915 -1.116 2.777 1.00 87.56 85 LEU A C 1
ATOM 642 O O . LEU A 1 85 ? -11.892 -1.316 3.499 1.00 87.56 85 LEU A O 1
ATOM 646 N N . LEU A 1 86 ? -10.089 -2.106 2.418 1.00 87.69 86 LEU A N 1
ATOM 647 C CA . LEU A 1 86 ? -10.255 -3.487 2.881 1.00 87.69 86 LEU A CA 1
ATOM 648 C C . LEU A 1 86 ? -10.096 -3.615 4.400 1.00 87.69 86 LEU A C 1
ATOM 650 O O . LEU A 1 86 ? -10.858 -4.347 5.034 1.00 87.69 86 LEU A O 1
ATOM 654 N N . LYS A 1 87 ? -9.117 -2.917 4.991 1.00 86.44 87 LYS A N 1
ATOM 655 C CA . LYS A 1 87 ? -8.960 -2.849 6.450 1.00 86.44 87 LYS A CA 1
ATOM 656 C C . LYS A 1 87 ? -10.192 -2.227 7.100 1.00 86.44 87 LYS A C 1
ATOM 658 O O . LYS A 1 87 ? -10.730 -2.822 8.027 1.00 86.44 87 LYS A O 1
ATOM 663 N N . GLY A 1 88 ? -10.676 -1.101 6.580 1.00 84.81 88 GLY A N 1
ATOM 664 C CA . GLY A 1 88 ? -11.848 -0.425 7.123 1.00 84.81 88 GLY A CA 1
ATOM 665 C C . GLY A 1 88 ? -13.113 -1.279 7.056 1.00 84.81 88 GLY A C 1
ATOM 666 O O . GLY A 1 88 ? -13.854 -1.357 8.032 1.00 84.81 88 GLY A O 1
ATOM 667 N N . GLY A 1 89 ? -13.312 -2.016 5.959 1.00 83.62 89 GLY A N 1
ATOM 668 C CA . GLY A 1 89 ? -14.400 -2.991 5.848 1.00 83.62 89 GLY A CA 1
ATOM 669 C C . GLY A 1 89 ? -14.297 -4.134 6.863 1.00 83.62 89 GLY A C 1
ATOM 670 O O . GLY A 1 89 ? -15.306 -4.543 7.435 1.00 83.62 89 GLY A O 1
ATOM 671 N N . HIS A 1 90 ? -13.085 -4.622 7.138 1.00 84.81 90 HIS A N 1
ATOM 672 C CA . HIS A 1 90 ? -12.863 -5.627 8.180 1.00 84.81 90 HIS A CA 1
ATOM 673 C C . HIS A 1 90 ? -13.167 -5.058 9.575 1.00 84.81 90 HIS A C 1
ATOM 675 O O . HIS A 1 90 ? -13.900 -5.683 10.338 1.00 84.81 90 HIS A O 1
ATOM 681 N N . VAL A 1 91 ? -12.674 -3.858 9.896 1.00 84.44 91 VAL A N 1
ATOM 682 C CA . VAL A 1 91 ? -12.963 -3.180 11.172 1.00 84.44 91 VAL A CA 1
ATOM 683 C C . VAL A 1 91 ? -14.468 -2.975 11.350 1.00 84.44 91 VAL A C 1
ATOM 685 O O . VAL A 1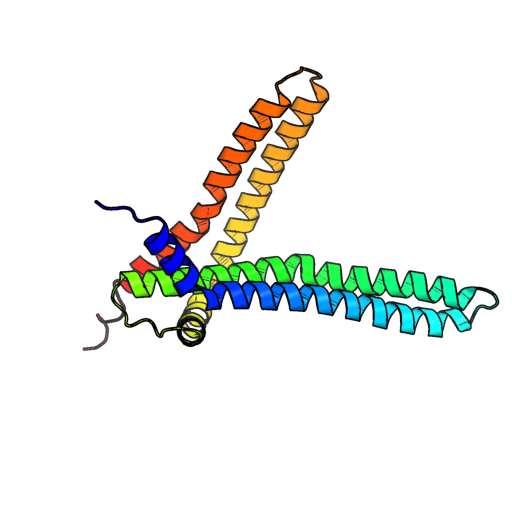 91 ? -15.001 -3.294 12.408 1.00 84.44 91 VAL A O 1
ATOM 688 N N . ALA A 1 92 ? -15.181 -2.549 10.306 1.00 80.12 92 ALA A N 1
ATOM 689 C CA . ALA A 1 92 ? -16.632 -2.393 10.349 1.00 80.12 92 ALA A CA 1
ATOM 690 C C . ALA A 1 92 ? -17.373 -3.708 10.613 1.00 80.12 92 ALA A C 1
ATOM 692 O O . ALA A 1 92 ? -18.286 -3.745 11.437 1.00 80.12 92 ALA A O 1
ATOM 693 N N . ALA A 1 93 ? -16.958 -4.800 9.965 1.00 77.44 93 ALA A N 1
ATOM 694 C CA . ALA A 1 93 ? -17.510 -6.118 10.253 1.00 77.44 93 ALA A CA 1
ATOM 695 C C . ALA A 1 93 ? -17.248 -6.529 11.714 1.00 77.44 93 ALA A C 1
ATOM 697 O O . ALA A 1 93 ? -18.151 -7.039 12.370 1.00 77.44 93 ALA A O 1
ATOM 698 N N . LEU A 1 94 ? -16.049 -6.270 12.247 1.00 78.62 94 LEU A N 1
ATOM 699 C CA . LEU A 1 94 ? -15.711 -6.572 13.642 1.00 78.62 94 LEU A CA 1
ATOM 700 C C . LEU A 1 94 ? -16.551 -5.762 14.636 1.00 78.62 94 LEU A C 1
ATOM 702 O O . LEU A 1 94 ? -17.055 -6.339 15.595 1.00 78.62 94 LEU A O 1
ATOM 706 N N . VAL A 1 95 ? -16.742 -4.461 14.400 1.00 78.44 95 VAL A N 1
ATOM 707 C CA . VAL A 1 95 ? -17.584 -3.601 15.251 1.00 78.44 95 VAL A CA 1
ATOM 708 C C . VAL A 1 95 ? -19.035 -4.078 15.245 1.00 78.44 95 VAL A C 1
ATOM 710 O O . VAL A 1 95 ? -19.607 -4.282 16.309 1.00 78.44 95 VAL A O 1
ATOM 713 N N . ALA A 1 96 ? -19.606 -4.370 14.073 1.00 73.94 96 ALA A N 1
ATOM 714 C CA . ALA A 1 96 ? -20.966 -4.903 13.987 1.00 73.94 96 ALA A CA 1
ATOM 715 C C . ALA A 1 96 ? -21.123 -6.250 14.722 1.00 73.94 96 ALA A C 1
ATOM 717 O O . ALA A 1 96 ? -22.155 -6.504 15.339 1.00 73.94 96 ALA A O 1
ATOM 718 N N . ALA A 1 97 ? -20.092 -7.104 14.696 1.00 73.38 97 ALA A N 1
ATOM 719 C CA . ALA A 1 97 ? -20.063 -8.341 15.479 1.00 73.38 97 ALA A CA 1
ATOM 720 C C . ALA A 1 97 ? -20.101 -8.081 16.988 1.00 73.38 97 ALA A C 1
ATOM 722 O O . ALA A 1 97 ? -20.775 -8.804 17.721 1.00 73.38 97 ALA A O 1
ATOM 723 N N . LEU A 1 98 ? -19.330 -7.086 17.443 1.00 73.81 98 LEU A N 1
ATOM 724 C CA . LEU A 1 98 ? -19.237 -6.698 18.850 1.00 73.81 98 LEU A CA 1
ATOM 725 C C . LEU A 1 98 ? -20.565 -6.135 19.364 1.00 73.81 98 LEU A C 1
ATOM 727 O O . LEU A 1 98 ? -20.931 -6.416 20.501 1.00 73.81 98 LEU A O 1
ATOM 731 N N . ASP A 1 99 ? -21.305 -5.425 18.513 1.00 75.19 99 ASP A N 1
ATOM 732 C CA . ASP A 1 99 ? -22.637 -4.890 18.817 1.00 75.19 99 ASP A CA 1
ATOM 733 C C . ASP A 1 99 ? -23.758 -5.954 18.697 1.00 75.19 99 ASP A C 1
ATOM 735 O O . ASP A 1 99 ? -24.938 -5.650 18.852 1.00 75.19 99 ASP A O 1
ATOM 739 N N . GLY A 1 100 ? -23.411 -7.225 18.448 1.00 66.56 100 GLY A N 1
ATOM 740 C CA . GLY A 1 100 ? -24.352 -8.351 18.450 1.00 66.56 100 GLY A CA 1
ATOM 741 C C . GLY A 1 100 ? -25.098 -8.584 17.133 1.00 66.56 100 GLY A C 1
ATOM 742 O O . GLY A 1 100 ? -26.001 -9.423 17.089 1.00 66.56 100 GLY A O 1
ATOM 743 N N . ALA A 1 101 ? -24.726 -7.899 16.046 1.00 70.12 101 ALA A N 1
ATOM 744 C CA . ALA A 1 101 ? -25.335 -8.136 14.742 1.00 70.12 101 ALA A CA 1
ATOM 745 C C . ALA A 1 101 ? -24.996 -9.552 14.227 1.00 70.12 101 ALA A C 1
ATOM 747 O O . ALA A 1 101 ? -23.857 -10.019 14.374 1.00 70.12 101 ALA A O 1
ATOM 748 N N . PRO A 1 102 ? -25.944 -10.254 13.578 1.00 65.06 102 PRO A N 1
ATOM 749 C CA . PRO A 1 102 ? -25.679 -11.558 12.991 1.00 65.06 102 PRO A CA 1
ATOM 750 C C . PRO A 1 102 ? -24.747 -11.399 11.785 1.00 65.06 102 PRO A C 1
ATOM 752 O O . PRO A 1 102 ? -25.186 -11.167 10.661 1.00 65.06 102 PRO A O 1
ATOM 755 N N . LEU A 1 103 ? -23.437 -11.530 12.009 1.00 65.25 103 LEU A N 1
ATOM 756 C CA . LEU A 1 103 ? -22.473 -11.528 10.917 1.00 65.25 103 LEU A CA 1
ATOM 757 C C . LEU A 1 103 ? -22.663 -12.770 10.035 1.00 65.25 103 LEU A C 1
ATOM 759 O O . LEU A 1 103 ? -22.560 -13.902 10.536 1.00 65.25 103 LEU A O 1
ATOM 763 N N . PRO A 1 104 ? -22.837 -12.596 8.712 1.00 68.38 104 PRO A N 1
ATOM 764 C CA . PRO A 1 104 ? -22.776 -13.710 7.780 1.00 68.38 104 PRO A CA 1
ATOM 765 C C . PRO A 1 104 ? -21.432 -14.441 7.916 1.00 68.38 104 PRO A C 1
ATOM 767 O O . PRO A 1 104 ? -20.395 -13.829 8.171 1.00 68.38 104 PRO A O 1
ATOM 770 N N . ARG A 1 105 ? -21.414 -15.767 7.759 1.00 70.69 105 ARG A N 1
ATOM 771 C CA . ARG A 1 105 ? -20.159 -16.541 7.748 1.00 70.69 105 ARG A CA 1
ATOM 772 C C . ARG A 1 105 ? -19.554 -16.564 6.341 1.00 70.69 105 ARG A C 1
ATOM 774 O O . ARG A 1 105 ? -20.274 -16.513 5.348 1.00 70.69 105 ARG A O 1
ATOM 781 N N . GLY A 1 106 ? -18.227 -16.677 6.257 1.00 76.38 106 GLY A N 1
ATOM 782 C CA . GLY A 1 106 ? -17.513 -16.791 4.979 1.00 76.38 106 GLY A CA 1
ATOM 783 C C . GLY A 1 106 ? -17.578 -15.508 4.141 1.00 76.38 106 GLY A C 1
ATOM 784 O O . GLY A 1 106 ? -17.547 -14.406 4.684 1.00 76.38 106 GLY A O 1
ATOM 785 N N . PHE A 1 107 ? -17.683 -15.638 2.816 1.00 74.38 107 PHE A N 1
ATOM 786 C CA . PHE A 1 107 ? -17.689 -14.497 1.887 1.00 74.38 107 PHE A CA 1
ATOM 787 C C . PHE A 1 107 ? -18.854 -13.511 2.099 1.00 74.38 107 PHE A C 1
ATOM 789 O O . PHE A 1 107 ? -18.747 -12.354 1.695 1.00 74.38 107 PHE A O 1
ATOM 796 N N . GLY A 1 108 ? -19.929 -13.910 2.793 1.00 75.50 108 GLY A N 1
ATOM 797 C CA . GLY A 1 108 ? -21.031 -13.006 3.144 1.00 75.50 108 GLY A CA 1
ATOM 798 C C . GLY A 1 108 ? -20.605 -11.820 4.024 1.00 75.50 108 GLY A C 1
ATOM 799 O O . GLY A 1 108 ? -21.256 -10.780 3.997 1.00 75.50 108 GLY A O 1
ATOM 800 N N . GLN A 1 109 ? -19.481 -11.930 4.747 1.00 73.62 109 GLN A N 1
ATOM 801 C CA . GLN A 1 109 ? -18.903 -10.829 5.535 1.00 73.62 109 GLN A CA 1
ATOM 802 C C . GLN A 1 109 ? -18.513 -9.635 4.661 1.00 73.62 109 GLN A C 1
ATOM 804 O O . GLN A 1 109 ? -18.646 -8.486 5.070 1.00 73.62 109 GLN A O 1
ATOM 809 N N . ILE A 1 110 ? -18.057 -9.909 3.438 1.00 75.69 110 ILE A N 1
ATOM 810 C CA . ILE A 1 110 ? -17.628 -8.890 2.479 1.00 75.69 110 ILE A CA 1
ATOM 811 C C . ILE A 1 110 ? -18.853 -8.168 1.919 1.00 75.69 110 ILE A C 1
ATOM 813 O O . ILE A 1 110 ? -18.862 -6.942 1.836 1.00 75.69 110 ILE A O 1
ATOM 817 N N . GLY A 1 111 ? -19.908 -8.925 1.596 1.00 75.38 111 GLY A N 1
ATOM 818 C CA . GLY A 1 111 ? -21.192 -8.372 1.164 1.00 75.38 111 GLY A CA 1
ATOM 819 C C . GLY A 1 111 ? -21.852 -7.502 2.234 1.00 75.38 111 GLY A C 1
ATOM 820 O O . GLY A 1 111 ? -22.463 -6.496 1.898 1.00 75.38 111 GLY A O 1
ATOM 821 N N . PHE A 1 112 ? -21.672 -7.838 3.513 1.00 75.44 112 PHE A N 1
ATOM 822 C CA . PHE A 1 112 ? -22.125 -7.020 4.639 1.00 75.44 112 PHE A CA 1
ATOM 823 C C . PHE A 1 112 ? -21.274 -5.754 4.842 1.00 75.44 112 PHE A C 1
ATOM 825 O O . PHE A 1 112 ? -21.811 -4.675 5.079 1.00 75.44 112 PHE A O 1
ATOM 832 N N . ALA A 1 113 ? -19.949 -5.860 4.720 1.00 74.56 113 ALA A N 1
ATOM 833 C CA . ALA A 1 113 ? -19.042 -4.731 4.923 1.00 74.56 113 ALA A CA 1
ATOM 834 C C . ALA A 1 113 ? -19.114 -3.688 3.793 1.00 74.56 113 ALA A C 1
ATOM 836 O O . ALA A 1 113 ? -18.913 -2.498 4.033 1.00 74.56 113 ALA A O 1
ATOM 837 N N . LEU A 1 114 ? -19.406 -4.109 2.559 1.00 79.12 114 LEU A N 1
ATOM 838 C CA . LEU A 1 114 ? -19.372 -3.235 1.385 1.00 79.12 114 LEU A CA 1
ATOM 839 C C . LEU A 1 114 ? -20.376 -2.059 1.452 1.00 79.12 114 LEU A C 1
ATOM 841 O O . LEU A 1 114 ? -19.948 -0.929 1.207 1.00 79.12 114 LEU A O 1
ATOM 845 N N . PRO A 1 115 ? -21.666 -2.249 1.802 1.00 80.81 115 PRO A N 1
ATOM 846 C CA . PRO A 1 115 ? -22.606 -1.147 2.009 1.00 80.81 115 PRO A CA 1
ATOM 847 C C . PRO A 1 115 ? -22.161 -0.175 3.100 1.00 80.81 115 PRO A C 1
ATOM 849 O O . PRO A 1 115 ? -22.280 1.033 2.919 1.00 80.81 115 PRO A O 1
ATOM 852 N N . VAL A 1 116 ? -21.597 -0.685 4.199 1.00 76.12 116 VAL A N 1
ATOM 853 C CA . VAL A 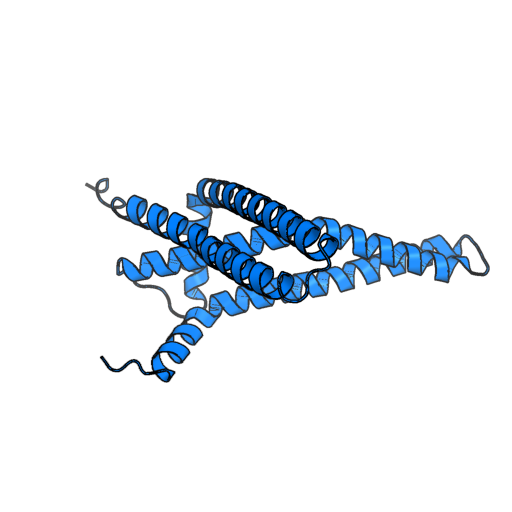1 116 ? -21.127 0.139 5.324 1.00 76.12 116 VAL A CA 1
ATOM 854 C C . VAL A 1 116 ? -19.961 1.029 4.894 1.00 76.12 116 VAL A C 1
ATOM 856 O O . VAL A 1 116 ? -19.981 2.236 5.133 1.00 76.12 116 VAL A O 1
ATOM 859 N N . VAL A 1 117 ? -18.979 0.457 4.188 1.00 80.25 117 VAL A N 1
ATOM 860 C CA . VAL A 1 117 ? -17.843 1.213 3.638 1.00 80.25 117 VAL A CA 1
ATOM 861 C C . VAL A 1 117 ? -18.313 2.254 2.621 1.00 80.25 117 VAL A C 1
ATOM 863 O O . VAL A 1 117 ? -17.803 3.369 2.614 1.00 80.25 117 VAL A O 1
ATOM 866 N N . ARG A 1 118 ? -19.306 1.927 1.784 1.00 83.62 118 ARG A N 1
ATOM 867 C CA . ARG A 1 118 ? -19.879 2.875 0.814 1.00 83.62 118 ARG A CA 1
ATOM 868 C C . ARG A 1 118 ? -20.613 4.030 1.491 1.00 83.62 118 ARG A C 1
ATOM 870 O O . ARG A 1 118 ? -20.394 5.175 1.114 1.00 83.62 118 ARG A O 1
ATOM 877 N N . ALA A 1 119 ? -21.440 3.743 2.493 1.00 83.56 119 ALA A N 1
ATOM 878 C CA . ALA A 1 119 ? -22.190 4.759 3.230 1.00 83.56 119 ALA A CA 1
ATOM 879 C C . ALA A 1 119 ? -21.267 5.752 3.956 1.00 83.56 119 ALA A C 1
ATOM 881 O O . ALA A 1 119 ? -21.611 6.918 4.116 1.00 83.56 119 ALA A O 1
ATOM 882 N N . ARG A 1 120 ? -20.075 5.298 4.360 1.00 79.94 120 ARG A N 1
ATOM 883 C CA . ARG A 1 120 ? -19.085 6.089 5.108 1.00 79.94 120 ARG A CA 1
ATOM 884 C C . ARG A 1 120 ? -17.813 6.360 4.317 1.00 79.94 120 ARG A C 1
ATOM 886 O O . ARG A 1 120 ? -16.754 6.605 4.890 1.00 79.94 120 ARG A O 1
ATOM 893 N N . PHE A 1 121 ? -17.913 6.333 2.992 1.00 83.25 121 PHE A N 1
ATOM 894 C CA . PHE A 1 121 ? -16.765 6.466 2.103 1.00 83.25 121 PHE A CA 1
ATOM 895 C C . PHE A 1 121 ? -15.962 7.745 2.368 1.00 83.25 121 PHE A C 1
ATOM 897 O O . PHE A 1 121 ? -14.731 7.713 2.370 1.00 83.25 121 PHE A O 1
ATOM 904 N N . LEU A 1 122 ? -16.659 8.857 2.628 1.00 83.06 122 LEU A N 1
ATOM 905 C CA . LEU A 1 122 ? -16.038 10.150 2.907 1.00 83.06 122 LEU A CA 1
ATOM 906 C C . LEU A 1 122 ? -15.237 10.124 4.218 1.00 83.06 122 LEU A C 1
ATOM 908 O O . LEU A 1 122 ? -14.085 10.544 4.241 1.00 83.06 122 LEU A O 1
ATOM 912 N N . GLU A 1 123 ? -15.828 9.581 5.284 1.00 82.69 123 GLU A N 1
ATOM 913 C CA . GLU A 1 123 ? -15.199 9.471 6.604 1.00 82.69 123 GLU A CA 1
ATOM 914 C C . GLU A 1 123 ? -13.955 8.574 6.549 1.00 82.69 123 GLU A C 1
ATOM 916 O O . GLU A 1 123 ? -12.874 8.970 6.981 1.00 82.69 123 GLU A O 1
ATOM 921 N N . ILE A 1 124 ? -14.084 7.396 5.933 1.00 82.75 124 ILE A N 1
ATOM 922 C CA . ILE A 1 124 ? -12.979 6.446 5.762 1.00 82.75 124 ILE A CA 1
ATOM 923 C C . ILE A 1 124 ? -11.860 7.071 4.919 1.00 82.75 124 ILE A C 1
ATOM 925 O O . ILE A 1 124 ? -10.684 6.900 5.228 1.00 82.75 124 ILE A O 1
ATOM 929 N N . SER A 1 125 ? -12.200 7.831 3.877 1.00 86.44 125 SER A N 1
ATOM 930 C CA . SER A 1 125 ? -11.202 8.502 3.037 1.00 86.44 125 SER A CA 1
ATOM 931 C C . SER A 1 125 ? -10.500 9.654 3.765 1.00 86.44 125 SER A C 1
ATOM 933 O O . SER A 1 125 ? -9.302 9.847 3.577 1.00 86.44 125 SER A O 1
ATOM 935 N N . ALA A 1 126 ? -11.196 10.394 4.633 1.00 87.12 126 ALA A N 1
ATOM 936 C CA . ALA A 1 126 ? -10.575 11.423 5.467 1.00 87.12 126 ALA A CA 1
ATOM 937 C C . ALA A 1 126 ? -9.609 10.811 6.497 1.00 87.12 126 ALA A C 1
ATOM 939 O O . ALA A 1 126 ? -8.476 11.276 6.637 1.00 87.12 126 ALA A O 1
ATOM 940 N N . LEU A 1 127 ? -10.023 9.726 7.162 1.00 87.12 127 LEU A N 1
ATOM 941 C CA . LEU A 1 127 ? -9.171 8.976 8.091 1.00 87.12 127 LEU A CA 1
ATOM 942 C C . LEU A 1 127 ? -7.952 8.371 7.388 1.00 87.12 127 LEU A C 1
ATOM 944 O O . LEU A 1 127 ? -6.860 8.393 7.948 1.00 87.12 127 LEU A O 1
ATOM 948 N N . PHE A 1 128 ? -8.105 7.912 6.143 1.00 88.94 128 PHE A N 1
ATOM 949 C CA . PHE A 1 128 ? -6.988 7.447 5.321 1.00 88.94 128 PHE A CA 1
ATOM 950 C C . PHE A 1 128 ? -5.939 8.539 5.084 1.00 88.94 128 PHE A C 1
ATOM 952 O O . PHE A 1 128 ? -4.741 8.300 5.228 1.00 88.94 128 PHE A O 1
ATOM 959 N N . VAL A 1 129 ? -6.379 9.746 4.720 1.00 90.31 129 VAL A N 1
ATOM 960 C CA . VAL A 1 129 ? -5.463 10.872 4.498 1.00 90.31 129 VAL A CA 1
ATOM 961 C C . VAL A 1 129 ? -4.721 11.211 5.788 1.00 90.31 129 VAL A C 1
ATOM 963 O O . VAL A 1 129 ? -3.500 11.359 5.766 1.00 90.31 129 VAL A O 1
ATOM 966 N N . LEU A 1 130 ? -5.434 11.276 6.915 1.00 90.31 130 LEU A N 1
ATOM 967 C CA . LEU A 1 130 ? -4.826 11.512 8.223 1.00 90.31 130 LEU A CA 1
ATOM 968 C C . LEU A 1 130 ? -3.795 10.429 8.576 1.00 90.31 130 LEU A C 1
ATOM 970 O O . LEU A 1 130 ? -2.681 10.749 8.985 1.00 90.31 130 LEU A O 1
ATOM 974 N N . ASP A 1 131 ? -4.140 9.162 8.366 1.00 89.50 131 ASP A N 1
ATOM 975 C CA . ASP A 1 131 ? -3.250 8.025 8.590 1.00 89.50 131 ASP A CA 1
ATOM 976 C C . ASP A 1 131 ? -1.966 8.128 7.750 1.00 89.50 131 ASP A C 1
ATOM 978 O O . ASP A 1 131 ? -0.854 7.971 8.264 1.00 89.50 131 ASP A O 1
ATOM 982 N N . GLN A 1 132 ? -2.090 8.481 6.469 1.00 91.06 132 GLN A N 1
ATOM 983 C CA . GLN A 1 132 ? -0.940 8.639 5.585 1.00 91.06 132 GLN A CA 1
ATOM 984 C C . GLN A 1 132 ? -0.048 9.823 5.996 1.00 91.06 132 GLN A C 1
ATOM 986 O O . GLN A 1 132 ? 1.178 9.719 5.908 1.00 91.06 132 GLN A O 1
ATOM 991 N N . LEU A 1 133 ? -0.636 10.920 6.486 1.00 92.25 133 LEU A N 1
ATOM 992 C CA . LEU A 1 133 ? 0.109 12.056 7.035 1.00 92.25 133 LEU A CA 1
ATOM 993 C C . LEU A 1 133 ? 0.883 11.661 8.298 1.00 92.25 133 LEU A C 1
ATOM 995 O O . LEU A 1 133 ? 2.068 11.977 8.405 1.00 92.25 133 LEU A O 1
ATOM 999 N N . ILE A 1 134 ? 0.257 10.921 9.218 1.00 90.38 134 ILE A N 1
ATOM 1000 C CA . ILE A 1 134 ? 0.910 10.431 10.441 1.00 90.38 134 ILE A CA 1
ATOM 1001 C C . ILE A 1 134 ? 2.056 9.481 10.082 1.00 90.38 134 ILE A C 1
ATOM 1003 O O . ILE A 1 134 ? 3.175 9.660 10.561 1.00 90.38 134 ILE A O 1
ATOM 1007 N N . LYS A 1 135 ? 1.822 8.507 9.196 1.00 89.19 135 LYS A N 1
ATOM 1008 C CA . LYS A 1 135 ? 2.857 7.568 8.732 1.00 89.19 135 LYS A CA 1
ATOM 1009 C C . LYS A 1 135 ? 4.005 8.281 8.022 1.00 89.19 135 LYS A C 1
ATOM 1011 O O . LYS A 1 135 ? 5.160 7.912 8.228 1.00 89.19 135 LYS A O 1
ATOM 1016 N N . GLY A 1 136 ? 3.703 9.310 7.232 1.00 90.94 136 GLY A N 1
ATOM 1017 C CA . GLY A 1 136 ? 4.701 10.170 6.601 1.00 90.94 136 GLY A CA 1
ATOM 1018 C C . GLY A 1 136 ? 5.542 10.931 7.626 1.00 90.94 136 GLY A C 1
ATOM 1019 O O . GLY A 1 136 ? 6.768 10.881 7.563 1.00 90.94 136 GLY A O 1
ATOM 1020 N N . ALA A 1 137 ? 4.901 11.569 8.608 1.00 92.50 137 ALA A N 1
ATOM 1021 C CA . ALA A 1 137 ? 5.580 12.307 9.672 1.00 92.50 137 ALA A CA 1
ATOM 1022 C C . ALA A 1 137 ? 6.463 11.392 10.535 1.00 92.50 137 ALA A C 1
ATOM 1024 O O . ALA A 1 137 ? 7.636 11.687 10.753 1.00 92.50 137 ALA A O 1
ATOM 1025 N N . VAL A 1 138 ? 5.937 10.241 10.963 1.00 90.62 138 VAL A N 1
ATOM 1026 C CA . VAL A 1 138 ? 6.694 9.221 11.705 1.00 90.62 138 VAL A CA 1
ATOM 1027 C C . VAL A 1 138 ? 7.872 8.721 10.876 1.00 90.62 138 VAL A C 1
ATOM 1029 O O . VAL A 1 138 ? 8.988 8.641 11.382 1.00 90.62 138 VAL A O 1
ATOM 1032 N N . GLY A 1 139 ? 7.649 8.437 9.591 1.00 90.81 139 GLY A N 1
ATOM 1033 C CA . GLY A 1 139 ? 8.700 8.025 8.667 1.00 90.81 139 GLY A CA 1
ATOM 1034 C C . GLY A 1 139 ? 9.806 9.071 8.532 1.00 90.81 139 GLY A C 1
ATOM 1035 O O . GLY A 1 139 ? 10.981 8.715 8.572 1.00 90.81 139 GLY A O 1
ATOM 1036 N N . ALA A 1 140 ? 9.448 10.354 8.442 1.00 94.06 140 ALA A N 1
ATOM 1037 C CA . ALA A 1 140 ? 10.406 11.454 8.387 1.00 94.06 140 ALA A CA 1
ATOM 1038 C C . ALA A 1 140 ? 11.229 11.563 9.681 1.00 94.06 140 ALA A C 1
ATOM 1040 O O . ALA A 1 140 ? 12.454 11.660 9.620 1.00 94.06 140 ALA A O 1
ATOM 1041 N N . VAL A 1 141 ? 10.583 11.472 10.849 1.00 89.25 141 VAL A N 1
ATOM 1042 C CA . VAL A 1 141 ? 11.272 11.477 12.152 1.00 89.25 141 VAL A CA 1
ATOM 1043 C C . VAL A 1 141 ? 12.242 10.299 12.254 1.00 89.25 141 VAL A C 1
ATOM 1045 O O . VAL A 1 141 ? 13.420 10.489 12.556 1.00 89.25 141 VAL A O 1
ATOM 1048 N N . THR A 1 142 ? 11.783 9.089 11.937 1.00 88.31 142 THR A N 1
ATOM 1049 C CA . THR A 1 1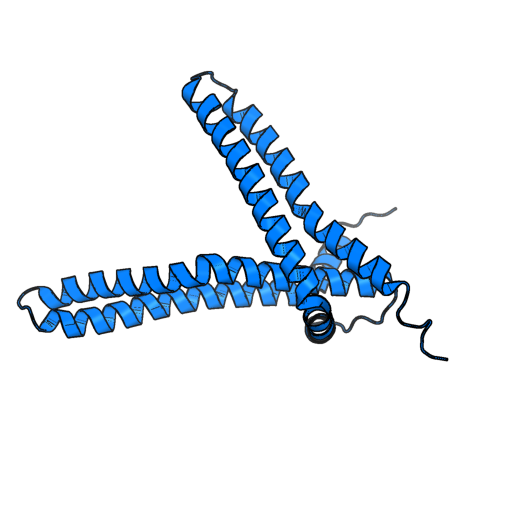42 ? 12.619 7.884 11.936 1.00 88.31 142 THR A CA 1
ATOM 1050 C C . THR A 1 142 ? 13.783 7.992 10.949 1.00 88.31 142 THR A C 1
ATOM 1052 O O . THR A 1 142 ? 14.892 7.567 11.275 1.00 88.31 142 THR A O 1
ATOM 1055 N N . ALA A 1 143 ? 13.575 8.598 9.777 1.00 90.12 143 ALA A N 1
ATOM 1056 C CA . ALA A 1 143 ? 14.638 8.825 8.803 1.00 90.12 143 ALA A CA 1
ATOM 1057 C C . ALA A 1 143 ? 15.720 9.767 9.351 1.00 90.12 143 ALA A C 1
ATOM 1059 O O . ALA A 1 143 ? 16.904 9.452 9.247 1.00 90.12 143 ALA A O 1
ATOM 1060 N N . VAL A 1 144 ? 15.334 10.871 9.998 1.00 90.69 144 VAL A N 1
ATOM 1061 C CA . VAL A 1 144 ? 16.280 11.807 10.631 1.00 90.69 144 VAL A CA 1
ATOM 1062 C C . VAL A 1 144 ? 17.074 11.120 11.742 1.00 90.69 144 VAL A C 1
ATOM 1064 O O . VAL A 1 144 ? 18.299 11.232 11.777 1.00 90.69 144 VAL A O 1
ATOM 1067 N N . VAL A 1 145 ? 16.409 10.348 12.609 1.00 87.44 145 VAL A N 1
ATOM 1068 C CA . VAL A 1 145 ? 17.084 9.549 13.647 1.00 87.44 145 VAL A CA 1
ATOM 1069 C C . VAL A 1 145 ? 18.071 8.557 13.016 1.00 87.44 145 VAL A C 1
ATOM 1071 O O . VAL A 1 145 ? 19.196 8.407 13.497 1.00 87.44 145 VAL A O 1
ATOM 1074 N N . GLY A 1 146 ? 17.689 7.915 11.909 1.00 86.38 146 GLY A N 1
ATOM 1075 C CA . GLY A 1 146 ? 18.563 7.027 11.141 1.00 86.38 146 GLY A CA 1
ATOM 1076 C C . GLY A 1 146 ? 19.804 7.740 10.594 1.00 86.38 146 GLY A C 1
ATOM 1077 O O . GLY A 1 146 ? 20.914 7.231 10.720 1.00 86.38 146 GLY A O 1
ATOM 1078 N N . VAL A 1 147 ? 19.649 8.949 10.050 1.00 88.81 147 VAL A N 1
ATOM 1079 C CA . VAL A 1 147 ? 20.780 9.757 9.565 1.00 88.81 147 VAL A CA 1
ATOM 1080 C C . VAL A 1 147 ? 21.715 10.139 10.713 1.00 88.81 147 VAL A C 1
ATOM 1082 O O . VAL A 1 147 ? 22.918 9.921 10.603 1.00 88.81 147 VAL A O 1
ATOM 1085 N N . ILE A 1 148 ? 21.184 10.651 11.828 1.00 87.44 148 ILE A N 1
ATOM 1086 C CA . ILE A 1 148 ? 21.991 11.071 12.988 1.00 87.44 148 ILE A CA 1
ATOM 1087 C C . ILE A 1 148 ? 22.788 9.891 13.548 1.00 87.44 148 ILE A C 1
ATOM 1089 O O . ILE A 1 148 ? 23.987 10.009 13.798 1.00 87.44 148 ILE A O 1
ATOM 1093 N N . THR A 1 149 ? 22.137 8.739 13.716 1.00 86.38 149 THR A N 1
ATOM 1094 C CA . THR A 1 149 ? 22.801 7.540 14.241 1.00 86.38 149 THR A CA 1
ATOM 1095 C C . THR A 1 149 ? 23.889 7.033 13.300 1.00 86.38 149 THR A C 1
ATOM 1097 O O . THR A 1 149 ? 24.990 6.753 13.771 1.00 86.38 149 THR A O 1
ATOM 1100 N N . ASN A 1 150 ? 23.643 7.012 11.987 1.00 85.75 150 ASN A N 1
ATOM 1101 C CA . ASN A 1 150 ? 24.644 6.615 10.994 1.00 85.75 150 ASN A CA 1
ATOM 1102 C C . ASN A 1 150 ? 25.841 7.578 10.937 1.00 85.75 150 ASN A C 1
ATOM 1104 O O . ASN A 1 150 ? 26.981 7.128 10.871 1.00 85.75 150 ASN A O 1
ATOM 1108 N N . VAL A 1 151 ? 25.602 8.893 10.998 1.00 89.12 151 VAL A N 1
ATOM 1109 C CA . VAL A 1 151 ? 26.671 9.909 10.970 1.00 89.12 151 VAL A CA 1
ATOM 1110 C C . VAL A 1 151 ? 27.495 9.901 12.260 1.00 89.12 151 VAL A C 1
ATOM 1112 O O . VAL A 1 151 ? 28.694 10.158 12.218 1.00 89.12 151 VAL A O 1
ATOM 1115 N N . SER A 1 152 ? 26.886 9.575 13.405 1.00 85.00 152 SER A N 1
ATOM 1116 C CA . SER A 1 152 ? 27.575 9.590 14.703 1.00 85.00 152 SER A CA 1
ATOM 1117 C C . SER A 1 152 ? 28.694 8.549 14.846 1.00 85.00 152 SER A C 1
ATOM 1119 O O . SER A 1 152 ? 29.531 8.690 15.733 1.00 85.00 152 SER A O 1
ATOM 1121 N N . GLY A 1 153 ? 28.716 7.498 14.014 1.00 80.88 153 GLY A N 1
ATOM 1122 C CA . GLY A 1 153 ? 29.752 6.454 14.036 1.00 80.88 153 GLY A CA 1
ATOM 1123 C C . GLY A 1 153 ? 29.839 5.637 15.336 1.00 80.88 153 GLY A C 1
ATOM 1124 O O . GLY A 1 153 ? 30.750 4.826 15.487 1.00 80.88 153 GLY A O 1
ATOM 1125 N N . LEU A 1 154 ? 28.914 5.835 16.282 1.00 81.50 154 LEU A N 1
ATOM 1126 C CA . LEU A 1 154 ? 28.933 5.196 17.595 1.00 81.50 154 LEU A CA 1
ATOM 1127 C C . LEU A 1 154 ? 28.358 3.768 17.523 1.00 81.50 154 LEU A C 1
ATOM 1129 O O . LEU A 1 154 ? 27.185 3.592 17.164 1.00 81.50 154 LEU A O 1
ATOM 1133 N N . PRO A 1 155 ? 29.130 2.734 17.905 1.00 78.00 155 PRO A N 1
ATOM 1134 C CA . PRO A 1 155 ? 28.638 1.363 17.921 1.00 78.00 155 PRO A CA 1
ATOM 1135 C C . PRO A 1 155 ? 27.505 1.205 18.950 1.00 78.00 155 PRO A C 1
ATOM 1137 O O . PRO A 1 155 ? 27.611 1.653 20.088 1.00 78.00 155 PRO A O 1
ATOM 1140 N N . GLY A 1 156 ? 26.400 0.566 18.551 1.00 80.69 156 GLY A N 1
ATOM 1141 C CA . GLY A 1 156 ? 25.256 0.258 19.426 1.00 80.69 156 GLY A CA 1
ATOM 1142 C C . GLY A 1 156 ? 24.086 1.254 19.394 1.00 80.69 156 GLY A C 1
ATOM 1143 O O . GLY A 1 156 ? 22.953 0.845 19.654 1.00 80.69 156 GLY A O 1
ATOM 1144 N N . LEU A 1 157 ? 24.290 2.514 18.983 1.00 84.25 157 LEU A N 1
ATOM 1145 C CA . LEU A 1 157 ? 23.193 3.497 18.883 1.00 84.25 157 LEU A CA 1
ATOM 1146 C C . LEU A 1 157 ? 22.146 3.123 17.826 1.00 84.25 157 LEU A C 1
ATOM 1148 O O . LEU A 1 157 ? 20.952 3.321 18.047 1.00 84.25 157 LEU A O 1
ATOM 1152 N N . GLY A 1 158 ? 22.572 2.530 16.707 1.00 83.94 158 GLY A N 1
ATOM 1153 C CA . GLY A 1 158 ? 21.655 2.073 15.660 1.00 83.94 158 GLY A CA 1
ATOM 1154 C C . GLY A 1 158 ? 20.664 1.014 16.158 1.00 83.94 158 GLY A C 1
ATOM 1155 O O . GLY A 1 158 ? 19.492 1.046 15.793 1.00 83.94 158 GLY A O 1
ATOM 1156 N N . ALA A 1 159 ? 21.094 0.113 17.049 1.00 85.25 159 ALA A N 1
ATOM 1157 C CA . ALA A 1 159 ? 20.216 -0.910 17.616 1.00 85.25 159 ALA A CA 1
ATOM 1158 C C . ALA A 1 159 ? 19.134 -0.293 18.517 1.00 85.25 159 ALA A C 1
ATOM 1160 O O . ALA A 1 159 ? 17.954 -0.600 18.352 1.00 85.25 159 ALA A O 1
ATOM 1161 N N . LEU A 1 160 ? 19.515 0.626 19.412 1.00 86.56 160 LEU A N 1
ATOM 1162 C CA . LEU A 1 160 ? 18.572 1.344 20.277 1.00 86.56 160 LEU A CA 1
ATOM 1163 C C . LEU A 1 160 ? 17.585 2.190 19.467 1.00 86.56 160 LEU A C 1
ATOM 1165 O O . LEU A 1 160 ? 16.381 2.152 19.721 1.00 86.56 160 LEU A O 1
ATOM 1169 N N . ALA A 1 161 ? 18.076 2.904 18.453 1.00 86.31 161 ALA A N 1
ATOM 1170 C CA . ALA A 1 161 ? 17.232 3.689 17.565 1.00 86.31 161 ALA A CA 1
ATOM 1171 C C . ALA A 1 161 ? 16.249 2.814 16.781 1.00 86.31 161 ALA A C 1
ATOM 1173 O O . ALA A 1 161 ? 15.081 3.168 16.666 1.00 86.31 161 ALA A O 1
ATOM 1174 N N . ASN A 1 162 ? 16.675 1.648 16.292 1.00 87.38 162 ASN A N 1
ATOM 1175 C CA . ASN A 1 162 ? 15.787 0.712 15.602 1.00 87.38 162 ASN A CA 1
ATOM 1176 C C . ASN A 1 162 ? 14.698 0.155 16.522 1.00 87.38 162 ASN A C 1
ATOM 1178 O O . ASN A 1 162 ? 13.547 0.058 16.100 1.00 87.38 162 ASN A O 1
ATOM 1182 N N . VAL A 1 163 ? 15.029 -0.160 17.779 1.00 90.94 163 VAL A N 1
ATOM 1183 C CA . VAL A 1 163 ? 14.032 -0.572 18.779 1.00 90.94 163 VAL A CA 1
ATOM 1184 C C . VAL A 1 163 ? 13.027 0.553 19.019 1.00 90.94 163 VAL A C 1
ATOM 1186 O O . VAL A 1 163 ? 11.823 0.323 18.915 1.00 90.94 163 VAL A O 1
ATOM 1189 N N . LEU A 1 164 ? 13.500 1.778 19.264 1.00 88.12 164 LEU A N 1
ATOM 1190 C CA . LEU A 1 164 ? 12.637 2.938 19.492 1.00 88.12 164 LEU A CA 1
ATOM 1191 C C . LEU A 1 164 ? 11.730 3.222 18.286 1.00 88.12 164 LEU A C 1
ATOM 1193 O O . LEU A 1 164 ? 10.519 3.371 18.438 1.00 88.12 164 LEU A O 1
ATOM 1197 N N . ASN A 1 165 ? 12.297 3.232 17.079 1.00 88.19 165 ASN A N 1
ATOM 1198 C CA . ASN A 1 165 ? 11.554 3.407 15.833 1.00 88.19 165 ASN A CA 1
ATOM 1199 C C . ASN A 1 165 ? 10.518 2.292 15.634 1.00 88.19 165 ASN A C 1
ATOM 1201 O O . ASN A 1 165 ? 9.396 2.558 15.203 1.00 88.19 165 ASN A O 1
ATOM 1205 N N . GLY A 1 166 ? 10.864 1.053 15.990 1.00 89.00 166 GLY A N 1
ATOM 1206 C CA . GLY A 1 166 ? 9.943 -0.078 15.990 1.00 89.00 166 GLY A CA 1
ATOM 1207 C C . GLY A 1 166 ? 8.755 0.144 16.925 1.00 89.00 166 GLY A C 1
ATOM 1208 O O . GLY A 1 166 ? 7.616 -0.057 16.510 1.00 89.00 166 GLY A O 1
ATOM 1209 N N . VAL A 1 167 ? 9.003 0.626 18.146 1.00 89.19 167 VAL A N 1
ATOM 1210 C CA . VAL A 1 167 ? 7.948 0.953 19.119 1.00 89.19 167 VAL A CA 1
ATOM 1211 C C . VAL A 1 167 ? 7.041 2.066 18.594 1.00 89.19 167 VAL A C 1
ATOM 1213 O O . VAL A 1 167 ? 5.827 1.889 18.571 1.00 89.19 167 VAL A O 1
ATOM 1216 N N . ILE A 1 168 ? 7.602 3.176 18.102 1.00 87.06 168 ILE A N 1
ATOM 1217 C CA . ILE A 1 168 ? 6.819 4.297 17.548 1.00 87.06 168 ILE A CA 1
ATOM 1218 C C . ILE A 1 168 ? 5.942 3.821 16.380 1.00 87.06 168 ILE A C 1
ATOM 1220 O O . ILE A 1 168 ? 4.755 4.150 16.288 1.00 87.06 168 ILE A O 1
ATOM 1224 N N . ARG A 1 169 ? 6.505 3.000 15.492 1.00 86.25 169 ARG A N 1
ATOM 1225 C CA . ARG A 1 169 ? 5.783 2.459 14.339 1.00 86.25 169 ARG A CA 1
ATOM 1226 C C . ARG A 1 169 ? 4.692 1.472 14.747 1.00 86.25 169 ARG A C 1
ATOM 1228 O O . ARG A 1 169 ? 3.617 1.480 14.160 1.00 86.25 169 ARG A O 1
ATOM 1235 N N . MET A 1 170 ? 4.947 0.638 15.752 1.00 87.31 170 MET A N 1
ATOM 1236 C CA . MET A 1 170 ? 3.957 -0.299 16.279 1.00 87.31 170 MET A CA 1
ATOM 1237 C C . MET A 1 170 ? 2.788 0.435 16.939 1.00 87.31 170 MET A C 1
ATOM 1239 O O . MET A 1 170 ? 1.636 0.084 16.705 1.00 87.31 170 MET A O 1
ATOM 1243 N N . SER A 1 171 ? 3.074 1.497 17.693 1.00 86.81 171 SER A N 1
ATOM 1244 C CA . SER A 1 171 ? 2.045 2.328 18.319 1.00 86.81 171 SER A CA 1
ATOM 1245 C C . SER A 1 171 ? 1.135 2.998 17.296 1.00 86.81 171 SER A C 1
ATOM 1247 O O . SER A 1 171 ? -0.050 3.145 17.551 1.00 86.81 171 SER A O 1
ATOM 1249 N N . THR A 1 172 ? 1.650 3.375 16.126 1.00 84.25 172 THR A N 1
ATOM 1250 C CA . THR A 1 172 ? 0.847 4.043 15.085 1.00 84.25 172 THR A CA 1
ATOM 1251 C C . THR A 1 172 ? 0.098 3.082 14.168 1.00 84.25 172 THR A C 1
ATOM 1253 O O . THR A 1 172 ? -0.843 3.503 13.510 1.00 84.25 172 THR A O 1
ATOM 1256 N N . LEU A 1 173 ? 0.459 1.795 14.151 1.00 81.81 173 LEU A N 1
ATOM 1257 C CA . LEU A 1 173 ? -0.145 0.781 13.280 1.00 81.81 173 LEU A CA 1
ATOM 1258 C C . LEU A 1 173 ? -1.585 0.388 13.625 1.00 81.81 173 LEU A C 1
ATOM 1260 O O . LEU A 1 173 ? -2.189 -0.266 12.785 1.00 81.81 173 LEU A O 1
ATOM 1264 N N . PHE A 1 174 ? -2.055 0.689 14.841 1.00 80.62 174 PHE A N 1
ATOM 1265 C CA . PHE A 1 174 ? -3.394 0.320 15.327 1.00 80.62 174 PHE A CA 1
ATOM 1266 C C . PHE A 1 174 ? -4.277 1.517 15.670 1.00 80.62 174 PHE A C 1
ATOM 1268 O O . PHE A 1 174 ? -5.460 1.358 15.973 1.00 80.62 174 PHE A O 1
ATOM 1275 N N . VAL A 1 175 ? -3.693 2.715 15.717 1.00 83.62 175 VAL A N 1
ATOM 1276 C CA . VAL A 1 175 ? -4.408 3.918 16.146 1.00 83.62 175 VAL A CA 1
ATOM 1277 C C . VAL A 1 175 ? -5.506 4.255 15.143 1.00 83.62 175 VAL A C 1
ATOM 1279 O O . VAL A 1 175 ? -6.609 4.599 15.560 1.00 83.62 175 VAL A O 1
ATOM 1282 N N . ASP A 1 176 ? -5.257 4.085 13.843 1.00 83.69 176 ASP A N 1
ATOM 1283 C CA . ASP A 1 176 ? -6.255 4.319 12.803 1.00 83.69 176 ASP A CA 1
ATOM 1284 C C . ASP A 1 176 ? -7.411 3.317 12.876 1.00 83.69 176 ASP A C 1
ATOM 1286 O O . ASP A 1 176 ? -8.570 3.737 12.841 1.00 83.69 176 ASP A O 1
ATOM 1290 N N . GLU A 1 177 ? -7.143 2.015 13.051 1.00 85.81 177 GLU A N 1
ATOM 1291 C CA . GLU A 1 177 ? -8.227 1.038 13.196 1.00 85.81 177 GLU A CA 1
ATOM 1292 C C . GLU A 1 177 ? -9.046 1.256 14.474 1.00 85.81 177 GLU A C 1
ATOM 1294 O O . GLU A 1 177 ? -10.257 1.042 14.450 1.00 85.81 177 GLU A O 1
ATOM 1299 N N . LEU A 1 178 ? -8.428 1.713 15.570 1.00 85.69 178 LEU A N 1
ATOM 1300 C CA . LEU A 1 178 ? -9.135 2.048 16.811 1.00 85.69 178 LEU A CA 1
ATOM 1301 C C . LEU A 1 178 ? -10.022 3.286 16.658 1.00 85.69 178 LEU A C 1
ATOM 1303 O O . LEU A 1 178 ? -11.173 3.254 17.092 1.00 85.69 178 LEU A O 1
ATOM 1307 N N . ILE A 1 179 ? -9.517 4.353 16.031 1.00 84.00 179 ILE A N 1
ATOM 1308 C CA . ILE A 1 179 ? -10.302 5.567 15.753 1.00 84.00 179 ILE A CA 1
ATOM 1309 C C . ILE A 1 179 ? -11.481 5.221 14.846 1.00 84.00 179 ILE A C 1
ATOM 1311 O O . ILE A 1 179 ? -12.617 5.599 15.134 1.00 84.00 179 ILE A O 1
ATOM 1315 N N . LEU A 1 180 ? -11.231 4.448 13.788 1.00 84.12 180 LEU A N 1
ATOM 1316 C CA . LEU A 1 180 ? -12.278 3.998 12.882 1.00 84.12 180 LEU A CA 1
ATOM 1317 C C . LEU A 1 180 ? -13.313 3.135 13.612 1.00 84.12 180 LEU A C 1
ATOM 1319 O O . LEU A 1 180 ? -14.511 3.354 13.458 1.00 84.12 180 LEU A O 1
ATOM 1323 N N . ALA A 1 181 ? -12.871 2.178 14.430 1.00 85.31 181 ALA A N 1
ATOM 1324 C CA . ALA A 1 181 ? -13.768 1.327 15.203 1.00 85.31 181 ALA A CA 1
ATOM 1325 C C . ALA A 1 181 ? -14.634 2.141 16.173 1.00 85.31 181 ALA A C 1
ATOM 1327 O O . ALA A 1 181 ? -15.835 1.901 16.285 1.00 85.31 181 ALA A O 1
ATOM 1328 N N . TYR A 1 182 ? -14.034 3.117 16.854 1.00 84.75 182 TYR A N 1
ATOM 1329 C CA . TYR A 1 182 ? -14.720 4.006 17.783 1.00 84.75 182 TYR A CA 1
ATOM 1330 C C . TYR A 1 182 ? -15.768 4.874 17.083 1.00 84.75 182 TYR A C 1
ATOM 1332 O O . TYR A 1 182 ? -16.918 4.897 17.517 1.00 84.75 182 TYR A O 1
ATOM 1340 N N . ASN A 1 183 ? -15.411 5.518 15.969 1.00 81.44 183 ASN A N 1
ATOM 1341 C CA . ASN A 1 183 ? -16.352 6.317 15.184 1.00 81.44 183 ASN A CA 1
ATOM 1342 C C . ASN A 1 183 ? -17.515 5.478 14.648 1.00 81.44 183 ASN A C 1
ATOM 1344 O O . ASN A 1 183 ? -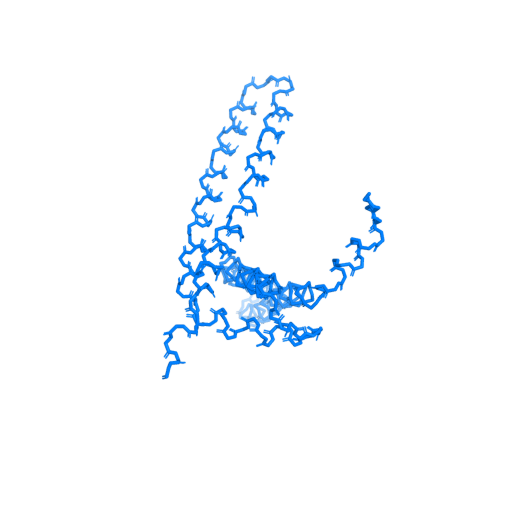18.672 5.897 14.715 1.00 81.44 183 ASN A O 1
ATOM 1348 N N . LEU A 1 184 ? -17.221 4.274 14.150 1.00 78.56 184 LEU A N 1
ATOM 1349 C CA . LEU A 1 184 ? -18.246 3.338 13.700 1.00 78.56 184 LEU A CA 1
ATOM 1350 C C . LEU A 1 184 ? -19.182 2.938 14.840 1.00 78.56 184 LEU A C 1
ATOM 1352 O O . LEU A 1 184 ? -20.383 2.856 14.609 1.00 78.56 184 LEU A O 1
ATOM 1356 N N . ARG A 1 185 ? -18.650 2.746 16.052 1.00 78.62 185 ARG A N 1
ATOM 1357 C CA . ARG A 1 185 ? -19.416 2.335 17.233 1.00 78.62 185 ARG A CA 1
ATOM 1358 C C . ARG A 1 185 ? -20.254 3.458 17.847 1.00 78.62 185 ARG A C 1
ATOM 1360 O O . ARG A 1 185 ? -21.384 3.239 18.257 1.00 78.62 185 ARG A O 1
ATOM 1367 N N . ILE A 1 186 ? -19.736 4.682 17.918 1.00 75.88 186 ILE A N 1
ATOM 1368 C CA . ILE A 1 186 ? -20.532 5.824 18.399 1.00 75.88 186 ILE A CA 1
ATOM 1369 C C . ILE A 1 186 ? -21.666 6.120 17.438 1.00 75.88 186 ILE A C 1
ATOM 1371 O O . ILE A 1 186 ? -22.800 6.326 17.854 1.00 75.88 186 ILE A O 1
ATOM 1375 N N . ALA A 1 187 ? -21.379 6.093 16.144 1.00 64.75 187 ALA A N 1
ATOM 1376 C CA . ALA A 1 187 ? -22.407 6.301 15.148 1.00 64.75 187 ALA A CA 1
ATOM 1377 C C . ALA A 1 187 ? -23.306 5.060 14.947 1.00 64.75 187 ALA A C 1
ATOM 1379 O O . ALA A 1 187 ? -24.325 5.182 14.276 1.00 64.75 187 ALA A O 1
ATOM 1380 N N . SER A 1 188 ? -22.959 3.880 15.491 1.00 56.59 188 SER A N 1
ATOM 1381 C CA . SER A 1 188 ? -23.860 2.716 15.595 1.00 56.59 188 SER A CA 1
ATOM 1382 C C . SER A 1 188 ? -24.718 2.737 16.859 1.00 56.59 188 SER A C 1
ATOM 1384 O O . SER A 1 188 ? -25.687 1.987 16.924 1.00 56.59 188 SER A O 1
ATOM 1386 N N . ALA A 1 189 ? -24.417 3.598 17.838 1.00 55.97 189 ALA A N 1
ATOM 1387 C CA . ALA A 1 189 ? -25.244 3.777 19.029 1.00 55.97 189 ALA A CA 1
ATOM 1388 C C . ALA A 1 189 ? -26.578 4.488 18.733 1.00 55.97 189 ALA A C 1
ATOM 1390 O O . ALA A 1 189 ? -27.435 4.528 19.612 1.00 55.97 189 ALA A O 1
ATOM 1391 N N . ASP A 1 190 ? -26.785 4.990 17.505 1.00 50.81 190 ASP A N 1
ATOM 1392 C CA . ASP A 1 190 ? -28.074 5.544 17.087 1.00 50.81 190 ASP A CA 1
ATOM 1393 C C . ASP A 1 190 ? -28.507 5.220 15.630 1.00 50.81 190 ASP A C 1
ATOM 1395 O O . ASP A 1 190 ? -28.440 6.072 14.745 1.00 50.81 190 ASP A O 1
ATOM 1399 N N . PRO A 1 191 ? -28.963 3.983 15.338 1.00 46.75 191 PRO A N 1
ATOM 1400 C CA . PRO A 1 191 ? -29.573 3.611 14.058 1.00 46.75 191 PRO A CA 1
ATOM 1401 C C . PRO A 1 191 ? -31.093 3.377 14.167 1.00 46.75 191 PRO A C 1
ATOM 1403 O O . PRO A 1 191 ? -31.729 3.079 13.161 1.00 46.75 191 PRO A O 1
ATOM 1406 N N . TRP A 1 192 ? -31.668 3.467 15.375 1.00 47.62 192 TRP A N 1
ATOM 1407 C CA . TRP A 1 192 ? -33.047 3.053 15.673 1.00 47.62 192 TRP A CA 1
ATOM 1408 C C . TRP A 1 192 ? -33.871 4.083 16.470 1.00 47.62 192 TRP A C 1
ATOM 1410 O O . TRP A 1 192 ? -35.049 3.829 16.700 1.00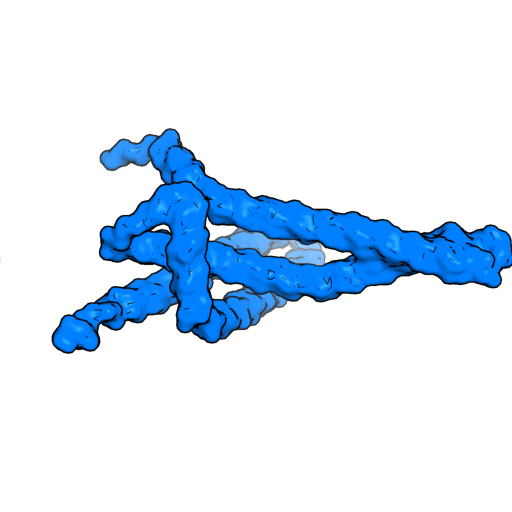 47.62 192 TRP A O 1
ATOM 1420 N N . SER A 1 193 ? -33.341 5.258 16.847 1.00 45.31 193 SER A N 1
ATOM 1421 C CA . SER A 1 193 ? -34.173 6.311 17.471 1.00 45.31 193 SER A CA 1
ATOM 1422 C C . SER A 1 193 ? -35.052 7.091 16.480 1.00 45.31 193 SER A C 1
ATOM 1424 O O . SER A 1 193 ? -35.883 7.895 16.895 1.00 45.31 193 SER A O 1
ATOM 1426 N N . THR A 1 194 ? -34.918 6.834 15.174 1.00 38.72 194 THR A N 1
ATOM 1427 C CA . THR A 1 194 ? -35.689 7.501 14.106 1.00 38.72 194 THR A CA 1
ATOM 1428 C C . THR A 1 194 ? -36.699 6.594 13.398 1.00 38.72 194 THR A C 1
ATOM 1430 O O . THR A 1 194 ? -37.302 7.011 12.414 1.00 38.72 194 THR A O 1
ATOM 1433 N N . ALA A 1 195 ? -36.940 5.384 13.911 1.00 33.66 195 ALA A N 1
ATOM 1434 C CA . ALA A 1 195 ? -38.042 4.527 13.472 1.00 33.66 195 ALA A CA 1
ATOM 1435 C C . ALA A 1 195 ? -39.094 4.399 14.588 1.00 33.66 195 ALA A C 1
ATOM 1437 O O . ALA A 1 195 ? -39.243 3.341 15.203 1.00 33.66 195 ALA A O 1
ATOM 1438 N N . GLN A 1 196 ? -39.779 5.514 14.865 1.00 37.75 196 GLN A N 1
ATOM 1439 C CA . GLN A 1 196 ? -41.163 5.495 15.351 1.00 37.75 196 GLN A CA 1
ATOM 1440 C C . GLN A 1 196 ? -42.109 5.475 14.154 1.00 37.75 196 GLN A C 1
ATOM 1442 O O . GLN A 1 196 ? -41.790 6.156 13.153 1.00 37.75 196 GLN A O 1
#

pLDDT: mean 83.63, std 12.72, range [33.66, 98.25]

Radius of gyration: 23.46 Å; chains: 1; bounding box: 71×36×70 Å

Secondary structure (DSSP, 8-state):
----HHHHHHHHGGGHHHHHHHHHHHHHHHHHHHHHHHHHHHHHHHHHTTSTTTHHHHHHHHHHHHHHHHHHHHHHHHHHHHHHHHHHHHHHHHHHHHTT--PPSTTHHHHHHHHHHHHTHHHHHHHHHHHHHHHHHHHHHHHHHHHHHHHH--TTHHHHHHHHHHHHHHHHTTHHHHHHHHHHHHTTS-SSTT--

Foldseek 3Di:
DDPDPVVVVVVVVQPVQLVVVLVVLVVVLVVQLVVLLVVQLVVQLVVLVVDDDCRNVVRSVVRSVVSNVVSCVVCVPVVLVVNLLSLLLVLLLVLCVVVPHPQDTDNSSVVVSVVVCVVCVVVSVVLSVVLVVLVVVLVVVLVVLVVVQVVVPDPPSNVVSVVVSVVSVVVSPCPSSVVSNVVSNVVVVDPPPPPD

Sequence (196 aa):
MDFSILRAIAMVLRTWPFLLLRLALSAMVMVSYAFGIGTGAGLGWGIGGLWPPDGEAIGALIGAFAGFCSIALVWAWLRVYLVYLLKGGHVAALVAALDGAPLPRGFGQIGFALPVVRARFLEISALFVLDQLIKGAVGAVTAVVGVITNVSGLPGLGALANVLNGVIRMSTLFVDELILAYNLRIASADPWSTAQ